Protein AF-A0A845X2W1-F1 (afdb_monomer_lite)

pLDDT: mean 78.95, std 19.45, range [28.83, 98.31]

Secondary structure (DSSP, 8-state):
---HHHHHHHHHTTTT-----TTS----SS--HHHHHHHHHHHHHHHHHHHHHTTS-------GGGHHHHHHHHHHHHHHS--S------PPPHHHHHHTT-------HHHHTTS-TTBHHHHHHHHHHHTT---S----PPP-SHHHHHHHHHHHHHHHHHHHHT---TT--SS----S-HHHHHHHHHHHHHHHHHHHHHHHTT--GGGHHHHHHHHHHHHHHHHHHHHHHHHHHHT-S-HHHHGGG----THHHHHHHHHHHHHHTT-TTS---HHHHHHHHHHHSPPPPTT--HHHHHHHHHHHHHHHHHHHS--GGG--GGGGTTSBHHHHHHHTT-PPPS-PPTT----GGGG-

Radius of gyration: 20.88 Å; chains: 1; bounding box: 48×49×54 Å

Foldseek 3Di:
DPDLVVLLVVLLVPFPDPPVDPVNPDLPLDDPPVLLVVLVVLVVLLVVVCVVVVPDFDLDPDDPVCVVVVVVVVVVVVVVDPPPDDDPFDFADLVVCLVVLDAAPDDDLVNLSPAHCQFLSNVLSLLCSQQVPRDQDPPPDDQPDSLSSLLNRCVNCLSSLCRLQVLGQFNHSRDLPLDPDPVSLVSSLSNQLSVLLSLLLLLLLLQDLVCLLVLLCCLVPVSVVSSVLSVVVRVLVVVDPPCVVSCVVRDDPSSRSVSSSSSSSSVVVVRRQDQDDLVVSLVSNVVSHDDDPPPDDPVSVVSSVSSSLSSSLSNQFHRPSRGNSNSRRNHRSVVVSVVRRRDDDPDDPPSDDDRVSVSD

Structure (mmCIF, N/CA/C/O backbone):
data_AF-A0A845X2W1-F1
#
_entry.id   AF-A0A845X2W1-F1
#
loop_
_atom_site.group_PDB
_atom_site.id
_atom_site.type_symbol
_atom_site.label_atom_id
_atom_site.label_alt_id
_atom_site.label_comp_id
_atom_site.label_asym_id
_atom_site.label_entity_id
_atom_site.label_seq_id
_atom_site.pdbx_PDB_ins_code
_atom_site.Cartn_x
_atom_site.Cartn_y
_atom_site.Cartn_z
_atom_site.occupancy
_atom_site.B_iso_or_equiv
_atom_site.auth_seq_id
_atom_site.auth_comp_id
_atom_site.auth_asym_id
_atom_site.auth_atom_id
_atom_site.pdbx_PDB_model_num
ATOM 1 N N . MET A 1 1 ? -8.128 -21.434 19.566 1.00 52.72 1 MET A N 1
ATOM 2 C CA . MET A 1 1 ? -7.904 -20.326 18.617 1.00 52.72 1 MET A CA 1
ATOM 3 C C . MET A 1 1 ? -6.530 -19.770 18.914 1.00 52.72 1 MET A C 1
ATOM 5 O O . MET A 1 1 ? -6.243 -19.580 20.089 1.00 52.72 1 MET A O 1
ATOM 9 N N . LYS A 1 2 ? -5.657 -19.634 17.912 1.00 70.12 2 LYS A N 1
ATOM 10 C CA . LYS A 1 2 ? -4.383 -18.937 18.128 1.00 70.12 2 LYS A CA 1
ATOM 11 C C . LYS A 1 2 ? -4.697 -17.457 18.345 1.00 70.12 2 LYS A C 1
ATOM 13 O O . LYS A 1 2 ? -5.586 -16.934 17.682 1.00 70.12 2 LYS A O 1
ATOM 18 N N . ASP A 1 3 ? -4.034 -16.856 19.320 1.00 90.06 3 ASP A N 1
ATOM 19 C CA . ASP A 1 3 ? -4.316 -15.499 19.774 1.00 90.06 3 ASP A CA 1
ATOM 20 C C . ASP A 1 3 ? -3.678 -14.476 18.825 1.00 90.06 3 ASP A C 1
ATOM 22 O O . ASP A 1 3 ? -2.506 -14.607 18.468 1.00 90.06 3 ASP A O 1
ATOM 26 N N . ILE A 1 4 ? -4.443 -13.473 18.404 1.00 95.94 4 ILE A N 1
ATOM 27 C CA . ILE A 1 4 ? -3.952 -12.372 17.576 1.00 95.94 4 ILE A CA 1
ATOM 28 C C . ILE A 1 4 ? -2.801 -11.630 18.265 1.00 95.94 4 ILE A C 1
ATOM 30 O O . ILE A 1 4 ? -1.797 -11.310 17.623 1.00 95.94 4 ILE A O 1
ATOM 34 N N . ASP A 1 5 ? -2.884 -11.475 19.588 1.00 95.88 5 ASP A N 1
ATOM 35 C CA . ASP A 1 5 ? -1.886 -10.778 20.395 1.00 95.88 5 ASP A CA 1
ATOM 36 C C . ASP A 1 5 ? -0.533 -11.491 20.354 1.00 95.88 5 ASP A C 1
ATOM 38 O O . ASP A 1 5 ? 0.523 -10.855 20.376 1.00 95.88 5 ASP A O 1
ATOM 42 N N . PHE A 1 6 ? -0.533 -12.822 20.230 1.00 95.88 6 PHE A N 1
ATOM 43 C CA . PHE A 1 6 ? 0.698 -13.590 20.069 1.00 95.88 6 PHE A CA 1
ATOM 44 C C . PHE A 1 6 ? 1.441 -13.190 18.785 1.00 95.88 6 PHE A C 1
ATOM 46 O O . PHE A 1 6 ? 2.653 -12.961 18.819 1.00 95.88 6 PHE A O 1
ATOM 53 N N . TYR A 1 7 ? 0.730 -13.064 17.661 1.00 96.44 7 TYR A N 1
ATOM 54 C CA . TYR A 1 7 ? 1.344 -12.719 16.377 1.00 96.44 7 TYR A CA 1
ATOM 55 C C . TYR A 1 7 ? 1.738 -11.244 16.278 1.00 96.44 7 TYR A C 1
ATOM 57 O O . TYR A 1 7 ? 2.808 -10.942 15.746 1.00 96.44 7 TYR A O 1
ATOM 65 N N . LEU A 1 8 ? 0.949 -10.338 16.861 1.00 96.12 8 LEU A N 1
ATOM 66 C CA . LEU A 1 8 ? 1.318 -8.924 16.982 1.00 96.12 8 LEU A CA 1
ATOM 67 C C . LEU A 1 8 ? 2.603 -8.745 17.812 1.00 96.12 8 LEU A C 1
ATOM 69 O O . LEU A 1 8 ? 3.498 -7.976 17.441 1.00 96.12 8 LEU A O 1
ATOM 73 N N . ASN A 1 9 ? 2.740 -9.499 18.907 1.00 94.81 9 ASN A N 1
ATOM 74 C CA . ASN A 1 9 ? 3.951 -9.497 19.727 1.00 94.81 9 ASN A CA 1
ATOM 75 C C . ASN A 1 9 ? 5.154 -10.085 18.980 1.00 94.81 9 ASN A C 1
ATOM 77 O O . ASN A 1 9 ? 6.241 -9.513 19.040 1.00 94.81 9 ASN A O 1
ATOM 81 N N . GLN A 1 10 ? 4.965 -11.170 18.224 1.00 94.00 10 GLN A N 1
ATOM 82 C CA . GLN A 1 10 ? 6.025 -11.751 17.397 1.00 94.00 10 GLN A CA 1
ATOM 83 C C . GLN A 1 10 ? 6.536 -10.764 16.335 1.00 94.00 10 GLN A C 1
ATOM 85 O O . GLN A 1 10 ? 7.740 -10.667 16.122 1.00 94.00 10 GLN A O 1
ATOM 90 N N . ALA A 1 11 ? 5.643 -10.004 15.696 1.00 93.00 11 ALA A N 1
ATOM 91 C CA . ALA A 1 11 ? 6.026 -8.990 14.716 1.00 93.00 11 ALA A CA 1
ATOM 92 C C . ALA A 1 11 ? 6.699 -7.758 15.339 1.00 93.00 11 ALA A C 1
ATOM 94 O O . ALA A 1 11 ? 7.470 -7.077 14.669 1.00 93.00 11 ALA A O 1
ATOM 95 N N . THR A 1 12 ? 6.475 -7.473 16.625 1.00 90.19 12 THR A N 1
ATOM 96 C CA . THR A 1 12 ? 7.010 -6.269 17.285 1.00 90.19 12 THR A CA 1
ATOM 97 C C . THR A 1 12 ? 8.538 -6.221 17.331 1.00 90.19 12 THR A C 1
ATOM 99 O O . THR A 1 12 ? 9.106 -5.132 17.351 1.00 90.19 12 THR A O 1
ATOM 102 N N . THR A 1 13 ? 9.221 -7.366 17.288 1.00 82.69 13 THR A N 1
ATOM 103 C CA . THR A 1 13 ? 10.691 -7.404 17.269 1.00 82.69 13 THR A CA 1
ATOM 104 C C . THR A 1 13 ? 11.304 -7.056 15.916 1.00 82.69 13 THR A C 1
ATOM 106 O O . THR A 1 13 ? 12.521 -6.993 15.847 1.00 82.69 13 THR A O 1
ATOM 109 N N . TYR A 1 14 ? 10.507 -6.869 14.859 1.00 82.69 14 TYR A N 1
ATOM 110 C CA . TYR A 1 14 ? 10.998 -6.602 13.498 1.00 82.69 14 TYR A CA 1
ATOM 111 C C . TYR A 1 14 ? 10.260 -5.439 12.815 1.00 82.69 14 TYR A C 1
ATOM 113 O O . TYR A 1 14 ? 10.842 -4.661 12.056 1.00 82.69 14 TYR A O 1
ATOM 121 N N . ALA A 1 15 ? 8.970 -5.282 13.109 1.00 83.06 15 ALA A N 1
ATOM 122 C CA . ALA A 1 15 ? 8.142 -4.239 12.531 1.00 83.06 15 ALA A CA 1
ATOM 123 C C . ALA A 1 15 ? 8.634 -2.837 12.917 1.00 83.06 15 ALA A C 1
ATOM 125 O O . ALA A 1 15 ? 8.964 -2.573 14.076 1.00 83.06 15 ALA A O 1
ATOM 126 N N . GLY A 1 16 ? 8.689 -1.935 11.941 1.00 69.19 16 GLY A N 1
ATOM 127 C CA . GLY A 1 16 ? 9.216 -0.577 12.090 1.00 69.19 16 GLY A CA 1
ATOM 128 C C . GLY A 1 16 ? 10.717 -0.489 12.373 1.00 69.19 16 GLY A C 1
ATOM 129 O O . GLY A 1 16 ? 11.243 0.619 12.484 1.00 69.19 16 GLY A O 1
ATOM 130 N N . GLN A 1 17 ? 11.424 -1.617 12.494 1.00 69.31 17 GLN A N 1
ATOM 131 C CA . GLN A 1 17 ? 12.876 -1.607 12.594 1.00 69.31 17 GLN A CA 1
ATOM 132 C C . GLN A 1 17 ? 13.457 -1.386 11.201 1.00 69.31 17 GLN A C 1
ATOM 134 O O . GLN A 1 17 ? 13.585 -2.304 10.391 1.00 69.31 17 GLN A O 1
ATOM 139 N N . ASN A 1 18 ? 13.790 -0.130 10.931 1.00 53.84 18 ASN A N 1
ATOM 140 C CA . ASN A 1 18 ? 14.779 0.240 9.936 1.00 53.84 18 ASN A CA 1
ATOM 141 C C . ASN A 1 18 ? 16.105 0.355 10.680 1.00 53.84 18 ASN A C 1
ATOM 143 O O . ASN A 1 18 ? 16.575 1.464 10.945 1.00 53.84 18 ASN A O 1
ATOM 147 N N . ASP A 1 19 ? 16.687 -0.774 11.093 1.00 47.06 19 ASP A N 1
ATOM 148 C CA . ASP A 1 19 ? 18.106 -0.753 11.423 1.00 47.06 19 ASP A CA 1
ATOM 149 C C . ASP A 1 19 ? 18.810 -0.310 10.141 1.00 47.06 19 ASP A C 1
ATOM 151 O O . ASP A 1 19 ? 18.899 -1.063 9.175 1.00 47.06 19 ASP A O 1
ATOM 155 N N . TYR A 1 20 ? 19.205 0.967 10.096 1.00 42.81 20 TYR A N 1
ATOM 156 C CA . TYR A 1 20 ? 20.058 1.519 9.053 1.00 42.81 20 TYR A CA 1
ATOM 157 C C . TYR A 1 20 ? 21.188 0.521 8.860 1.00 42.81 20 TYR A C 1
ATOM 159 O O . TYR A 1 20 ? 21.949 0.291 9.805 1.00 42.81 20 TYR A O 1
ATOM 167 N N . ASN A 1 21 ? 21.241 -0.110 7.687 1.00 36.47 21 ASN A N 1
ATOM 168 C CA . ASN A 1 21 ? 22.134 -1.231 7.461 1.00 36.47 21 ASN A CA 1
ATOM 169 C C . ASN A 1 21 ? 23.545 -0.878 7.952 1.00 36.47 21 ASN A C 1
ATOM 171 O O . ASN A 1 21 ? 24.119 0.158 7.597 1.00 36.47 21 ASN A O 1
ATOM 175 N N . ALA A 1 22 ? 24.116 -1.759 8.775 1.00 28.95 22 ALA A N 1
ATOM 176 C CA . ALA A 1 22 ? 25.491 -1.644 9.257 1.00 28.95 22 ALA A CA 1
ATOM 177 C C . ALA A 1 22 ? 26.526 -1.665 8.108 1.00 28.95 22 ALA A C 1
ATOM 179 O O . ALA A 1 22 ? 27.701 -1.388 8.341 1.00 28.95 22 ALA A O 1
ATOM 180 N N . ASP A 1 23 ? 26.098 -1.957 6.873 1.00 31.89 23 ASP A N 1
ATOM 181 C CA . ASP A 1 23 ? 26.911 -1.899 5.654 1.00 31.89 23 ASP A CA 1
ATOM 182 C C . ASP A 1 23 ? 27.080 -0.479 5.073 1.00 31.89 23 ASP A C 1
ATOM 184 O O . ASP A 1 23 ? 27.816 -0.293 4.105 1.00 31.89 23 ASP A O 1
ATOM 188 N N . GLY A 1 24 ? 26.430 0.533 5.662 1.00 28.83 24 GLY A N 1
ATOM 189 C CA . GLY A 1 24 ? 26.540 1.923 5.224 1.00 28.83 24 GLY A CA 1
ATOM 190 C C . GLY A 1 24 ? 25.650 2.298 4.036 1.00 28.83 24 GLY A C 1
ATOM 191 O O . GLY A 1 24 ? 25.761 3.421 3.538 1.00 28.83 24 GLY A O 1
ATOM 192 N N . SER A 1 25 ? 24.734 1.426 3.603 1.00 31.47 25 SER A N 1
ATOM 193 C CA . SER A 1 25 ? 23.644 1.795 2.698 1.00 31.47 25 SER A CA 1
ATOM 194 C C . SER A 1 25 ? 22.586 2.626 3.430 1.00 31.47 25 SER A C 1
ATOM 196 O O . SER A 1 25 ? 21.494 2.178 3.760 1.00 31.47 25 SER A O 1
ATOM 198 N N . ASN A 1 26 ? 22.910 3.890 3.703 1.00 33.16 26 ASN A N 1
ATOM 199 C CA . ASN A 1 26 ? 21.865 4.866 3.982 1.00 33.16 26 ASN A CA 1
ATOM 200 C C . ASN A 1 26 ? 20.960 4.949 2.742 1.00 33.16 26 ASN A C 1
ATOM 202 O O . ASN A 1 26 ? 21.481 4.924 1.622 1.00 33.16 26 ASN A O 1
ATOM 206 N N . PHE A 1 27 ? 19.649 5.139 2.935 1.00 36.09 27 PHE A N 1
ATOM 207 C CA . PHE A 1 27 ? 18.837 5.869 1.960 1.00 36.09 27 PHE A CA 1
ATOM 208 C C . PHE A 1 27 ? 19.560 7.197 1.729 1.00 36.09 27 PHE A C 1
ATOM 210 O O . PHE A 1 27 ? 19.485 8.122 2.539 1.00 36.09 27 PHE A O 1
ATOM 217 N N . SER A 1 28 ? 20.388 7.256 0.6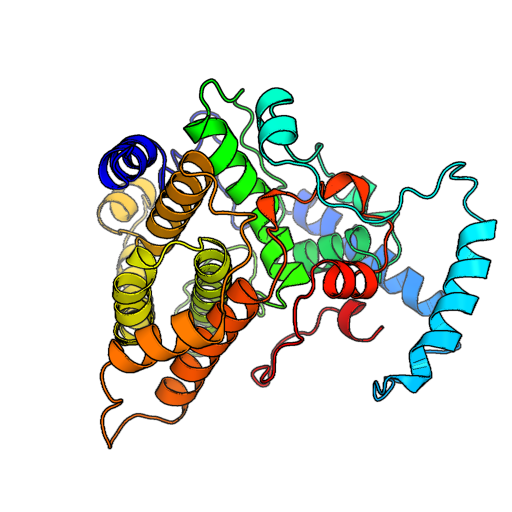91 1.00 35.19 28 SER A N 1
ATOM 218 C CA . SER A 1 28 ? 20.993 8.506 0.283 1.00 35.19 28 SER A CA 1
ATOM 219 C C . SER A 1 28 ? 19.884 9.224 -0.457 1.00 35.19 28 SER A C 1
ATOM 221 O O . SER A 1 28 ? 19.645 8.958 -1.630 1.00 35.19 28 SER A O 1
ATOM 223 N N . LEU A 1 29 ? 19.166 10.076 0.281 1.00 41.69 29 LEU A N 1
ATOM 224 C CA . LEU A 1 29 ? 18.040 10.863 -0.228 1.00 41.69 29 LEU A CA 1
ATOM 225 C C . LEU A 1 29 ? 18.447 11.757 -1.413 1.00 41.69 29 LEU A C 1
ATOM 227 O O . LEU A 1 29 ? 17.609 12.286 -2.128 1.00 41.69 29 LEU A O 1
ATOM 231 N N . VAL A 1 30 ? 19.756 11.914 -1.625 1.00 46.38 30 VAL A N 1
ATOM 232 C CA . VAL A 1 30 ? 20.336 12.523 -2.811 1.00 46.38 30 VAL A CA 1
ATOM 233 C C . VAL A 1 30 ? 21.359 11.534 -3.373 1.00 46.38 30 VAL A C 1
ATOM 235 O O . VAL A 1 30 ? 22.367 11.270 -2.713 1.00 46.38 30 VAL A O 1
ATOM 238 N N . PRO A 1 31 ? 21.136 10.956 -4.563 1.00 49.97 31 PRO A N 1
ATOM 239 C CA . PRO A 1 31 ? 22.128 10.104 -5.204 1.00 49.97 31 PRO A CA 1
ATOM 240 C C . PRO A 1 31 ? 23.398 10.918 -5.481 1.00 49.97 31 PRO A C 1
ATOM 242 O O . PRO A 1 31 ? 23.359 12.143 -5.619 1.00 49.97 31 PRO A O 1
ATOM 245 N N . ASN A 1 32 ? 24.540 10.249 -5.644 1.00 61.81 32 ASN A N 1
ATOM 246 C CA . ASN A 1 32 ? 25.672 10.929 -6.268 1.00 61.81 32 ASN A CA 1
ATOM 247 C C . ASN A 1 32 ? 25.290 11.378 -7.699 1.00 61.81 32 ASN A C 1
ATOM 249 O O . ASN A 1 32 ? 24.390 10.812 -8.328 1.00 61.81 32 ASN A O 1
ATOM 253 N N . SER A 1 33 ? 25.966 12.406 -8.215 1.00 66.75 33 SER A N 1
ATOM 254 C CA . SER A 1 33 ? 25.660 13.000 -9.527 1.00 66.75 33 SER A CA 1
ATOM 255 C C . SER A 1 33 ? 25.632 11.979 -10.670 1.00 66.75 33 SER A C 1
ATOM 257 O O . SER A 1 33 ? 24.851 12.129 -11.606 1.00 66.75 33 SER A O 1
ATOM 259 N N . GLU A 1 34 ? 26.436 10.918 -10.582 1.00 74.12 34 GLU A N 1
ATOM 260 C CA . GLU A 1 34 ? 26.461 9.817 -11.551 1.00 74.12 34 GLU A CA 1
ATOM 261 C C . GLU A 1 34 ? 25.147 9.023 -11.579 1.00 74.12 34 GLU A C 1
ATOM 263 O O . GLU A 1 34 ? 24.580 8.821 -12.653 1.00 74.12 34 GLU A O 1
ATOM 268 N N . LYS A 1 35 ? 24.624 8.601 -10.418 1.00 68.50 35 LYS A N 1
ATOM 269 C CA . LYS A 1 35 ? 23.350 7.869 -10.340 1.00 68.50 35 LYS A CA 1
ATOM 270 C C . LYS A 1 35 ? 22.170 8.730 -10.789 1.00 68.50 35 LYS A C 1
ATOM 272 O O . LYS A 1 35 ? 21.321 8.223 -11.515 1.00 68.50 35 LYS A O 1
ATOM 277 N N . ALA A 1 36 ? 22.136 10.009 -10.403 1.00 69.81 36 ALA A N 1
ATOM 278 C CA . ALA A 1 36 ? 21.124 10.948 -10.897 1.00 69.81 36 ALA A CA 1
ATOM 279 C C . ALA A 1 36 ? 21.147 11.027 -12.430 1.00 69.81 36 ALA A C 1
ATOM 281 O O . ALA A 1 36 ? 20.131 10.786 -13.077 1.00 69.81 36 ALA A O 1
ATOM 282 N N . SER A 1 37 ? 22.333 11.257 -13.007 1.00 77.50 37 SER A N 1
ATOM 283 C CA . SER A 1 37 ? 22.507 11.374 -14.462 1.00 77.50 37 SER A CA 1
ATOM 284 C C . SER A 1 37 ? 22.080 10.098 -15.198 1.00 77.50 37 SER A C 1
ATOM 286 O O . SER A 1 37 ? 21.460 10.168 -16.255 1.00 77.50 37 SER A O 1
ATOM 288 N N . TYR A 1 38 ? 22.371 8.921 -14.633 1.00 80.06 38 TYR A N 1
ATOM 289 C CA . TYR A 1 38 ? 21.955 7.641 -15.209 1.00 80.06 38 TYR A CA 1
ATOM 290 C C . TYR A 1 38 ? 20.428 7.485 -15.253 1.00 80.06 38 TYR A C 1
ATOM 292 O O . TYR A 1 38 ? 19.878 7.066 -16.270 1.00 80.06 38 TYR A O 1
ATOM 300 N N . TYR A 1 39 ? 19.723 7.842 -14.177 1.00 72.56 39 TYR A N 1
ATOM 301 C CA . TYR A 1 39 ? 18.257 7.787 -14.156 1.00 72.56 39 TYR A CA 1
ATOM 302 C C . TYR A 1 39 ? 17.626 8.833 -15.079 1.00 72.56 39 TYR A C 1
ATOM 304 O O . TYR A 1 39 ? 16.645 8.520 -15.749 1.00 72.56 39 TYR A O 1
ATOM 312 N N . GLU A 1 40 ? 18.202 10.033 -15.179 1.00 79.56 40 GLU A N 1
ATOM 313 C CA . GLU A 1 40 ? 17.775 11.042 -16.156 1.00 79.56 40 GLU A CA 1
ATOM 314 C C . GLU A 1 40 ? 17.931 10.536 -17.600 1.00 79.56 40 GLU A C 1
ATOM 316 O O . GLU A 1 40 ? 17.026 10.714 -18.419 1.00 79.56 40 GLU A O 1
ATOM 321 N N . GLU A 1 41 ? 19.029 9.837 -17.915 1.00 85.38 41 GLU A N 1
ATOM 322 C CA . GLU A 1 41 ? 19.231 9.199 -19.222 1.00 85.38 41 GLU A CA 1
ATOM 323 C C . GLU A 1 41 ? 18.144 8.150 -19.513 1.00 85.38 41 GLU A C 1
ATOM 325 O O . GLU A 1 41 ? 17.573 8.122 -20.607 1.00 85.38 41 GLU A O 1
ATOM 330 N N . LEU A 1 42 ? 17.833 7.289 -18.538 1.00 80.56 42 LEU A N 1
ATOM 331 C CA . LEU A 1 42 ? 16.793 6.266 -18.679 1.00 80.56 42 LEU A CA 1
ATOM 332 C C . LEU A 1 42 ? 15.398 6.874 -18.831 1.00 80.56 42 LEU A C 1
ATOM 334 O O . LEU A 1 42 ? 14.633 6.440 -19.695 1.00 80.56 42 LEU A O 1
ATOM 338 N N . HIS A 1 43 ? 15.089 7.910 -18.055 1.00 77.50 43 HIS A N 1
ATOM 339 C CA . HIS A 1 43 ? 13.851 8.663 -18.197 1.00 77.50 43 HIS A CA 1
ATOM 340 C C . HIS A 1 43 ? 13.752 9.298 -19.596 1.00 77.50 43 HIS A C 1
ATOM 342 O O . HIS A 1 43 ? 12.720 9.199 -20.261 1.00 77.50 43 HIS A O 1
ATOM 348 N N . GLY A 1 44 ? 14.855 9.849 -20.113 1.00 80.06 44 GLY A N 1
ATOM 349 C CA . GLY A 1 44 ? 14.944 10.340 -21.488 1.00 80.06 44 GLY A CA 1
ATOM 350 C C . GLY A 1 44 ? 14.622 9.266 -22.535 1.00 80.06 44 GLY A C 1
ATOM 351 O O . GLY A 1 44 ? 13.866 9.535 -23.470 1.00 80.06 44 GLY A O 1
ATOM 352 N N . LYS A 1 45 ? 15.124 8.034 -22.364 1.00 80.12 45 LYS A N 1
ATOM 353 C CA . LYS A 1 45 ? 14.809 6.899 -23.256 1.00 80.12 45 LYS A CA 1
ATOM 354 C C . LYS A 1 45 ? 13.328 6.537 -23.226 1.00 80.12 45 LYS A C 1
ATOM 356 O O . LYS A 1 45 ? 12.741 6.340 -24.288 1.00 80.12 45 LYS A O 1
ATOM 361 N N . LEU A 1 46 ? 12.714 6.510 -22.042 1.00 73.75 46 LEU A N 1
ATOM 362 C CA . LEU A 1 46 ? 11.271 6.312 -21.909 1.00 73.75 46 LEU A CA 1
ATOM 363 C C . LEU A 1 46 ? 10.515 7.402 -22.685 1.00 73.75 46 LEU A C 1
ATOM 365 O O . LEU A 1 46 ? 9.662 7.101 -23.519 1.00 73.75 46 LEU A O 1
ATOM 369 N N . VAL A 1 47 ? 10.827 8.682 -22.466 1.00 76.69 47 VAL A N 1
ATOM 370 C CA . VAL A 1 47 ? 10.189 9.803 -23.186 1.00 76.69 47 VAL A CA 1
ATOM 371 C C . VAL A 1 47 ? 10.342 9.685 -24.705 1.00 76.69 47 VAL A C 1
ATOM 373 O O . VAL A 1 47 ? 9.391 9.970 -25.429 1.00 76.69 47 VAL A O 1
ATOM 376 N N . GLN A 1 48 ? 11.484 9.214 -25.204 1.00 77.25 48 GLN A N 1
ATOM 377 C CA . GLN A 1 48 ? 11.709 9.030 -26.640 1.00 77.25 48 GLN A CA 1
ATOM 378 C C . GLN A 1 48 ? 10.857 7.917 -27.269 1.00 77.25 48 GLN A C 1
ATOM 380 O O . GLN A 1 48 ? 10.436 8.088 -28.413 1.00 77.25 48 GLN A O 1
ATOM 385 N N . GLN A 1 49 ? 10.548 6.831 -26.544 1.00 70.69 49 GLN A N 1
ATOM 386 C CA . GLN A 1 49 ? 9.627 5.785 -27.030 1.00 70.69 49 GLN A CA 1
ATOM 387 C C . GLN A 1 49 ? 8.248 6.377 -27.395 1.00 70.69 49 GLN A C 1
ATOM 389 O O . GLN A 1 49 ? 7.670 6.046 -28.424 1.00 70.69 49 GLN A O 1
ATOM 394 N N . ASP A 1 50 ? 7.777 7.359 -26.622 1.00 63.38 50 ASP A N 1
ATOM 395 C CA . ASP A 1 50 ? 6.471 8.017 -26.793 1.00 63.38 50 ASP A CA 1
ATOM 396 C C . ASP A 1 50 ? 6.365 8.832 -28.098 1.00 63.38 50 ASP A C 1
ATOM 398 O O . ASP A 1 50 ? 5.304 8.932 -28.710 1.00 63.38 50 ASP A O 1
ATOM 402 N N . PHE A 1 51 ? 7.476 9.402 -28.577 1.00 58.44 51 PHE A N 1
ATOM 403 C CA . PHE A 1 51 ? 7.491 10.130 -29.850 1.00 58.44 51 PHE A CA 1
ATOM 404 C C . PHE A 1 51 ? 7.365 9.215 -31.071 1.00 58.44 51 PHE A C 1
ATOM 406 O O . PHE A 1 51 ? 6.973 9.695 -32.134 1.00 58.44 51 PHE A O 1
ATOM 413 N N . GLN A 1 52 ? 7.667 7.924 -30.926 1.00 56.38 52 GLN A N 1
ATOM 414 C CA . GLN A 1 52 ? 7.480 6.937 -31.988 1.00 56.38 52 GLN A CA 1
ATOM 415 C C . GLN A 1 52 ? 6.045 6.380 -32.007 1.00 56.38 52 GLN A C 1
ATOM 417 O O . GLN A 1 52 ? 5.532 6.108 -33.090 1.00 56.38 52 GLN A O 1
ATOM 422 N N . ASP A 1 53 ? 5.365 6.331 -30.854 1.00 56.06 53 ASP A N 1
ATOM 423 C CA . ASP A 1 53 ? 4.001 5.787 -30.706 1.00 56.06 53 ASP A CA 1
ATOM 424 C C . ASP A 1 53 ? 2.867 6.835 -30.793 1.00 56.06 53 ASP A C 1
ATOM 426 O O . ASP A 1 53 ? 1.684 6.487 -30.860 1.00 56.06 53 ASP A O 1
ATOM 430 N N . LYS A 1 54 ? 3.197 8.134 -30.868 1.00 47.50 54 LYS A N 1
ATOM 431 C CA . LYS A 1 54 ? 2.263 9.288 -30.877 1.00 47.50 54 LYS A CA 1
ATOM 432 C C . LYS A 1 54 ? 1.253 9.373 -32.034 1.00 47.50 54 LYS A C 1
ATOM 434 O O . LYS A 1 54 ? 0.554 10.376 -32.163 1.00 47.50 54 LYS A O 1
ATOM 439 N N . ALA A 1 55 ? 1.118 8.343 -32.862 1.00 44.53 55 ALA A N 1
ATOM 440 C CA . ALA A 1 55 ? 0.123 8.312 -33.927 1.00 44.53 55 ALA A CA 1
ATOM 441 C C . ALA A 1 55 ? -1.323 8.036 -33.447 1.00 44.53 55 ALA A C 1
ATOM 443 O O . ALA A 1 55 ? -2.220 8.063 -34.288 1.00 44.53 55 ALA A O 1
ATOM 444 N N . SER A 1 56 ? -1.606 7.789 -32.152 1.00 44.22 56 SER A N 1
ATOM 445 C CA . SER A 1 56 ? -2.992 7.458 -31.735 1.00 44.22 56 SER A CA 1
ATOM 446 C C . SER A 1 56 ? -3.497 7.870 -30.336 1.00 44.22 56 SER A C 1
ATOM 448 O O . SER A 1 56 ? -4.647 7.566 -30.020 1.00 44.22 56 SER A O 1
ATOM 450 N N . SER A 1 57 ? -2.745 8.583 -29.493 1.00 39.78 57 SER A N 1
ATOM 451 C CA . SER A 1 57 ? -3.177 8.837 -28.104 1.00 39.78 57 SER A CA 1
ATOM 452 C C . SER A 1 57 ? -4.004 10.126 -27.927 1.00 39.78 57 SER A C 1
ATOM 454 O O . SER A 1 57 ? -3.507 11.167 -27.504 1.00 39.78 57 SER A O 1
ATOM 456 N N . MET A 1 58 ? -5.311 10.066 -28.211 1.00 39.44 58 MET A N 1
ATOM 457 C CA . MET A 1 58 ? -6.270 10.953 -27.531 1.00 39.44 58 MET A CA 1
ATOM 458 C C . MET A 1 58 ? -6.589 10.352 -26.160 1.00 39.44 58 MET A C 1
ATOM 460 O O . MET A 1 58 ? -6.910 9.168 -26.089 1.00 39.44 58 MET A O 1
ATOM 464 N N . ALA A 1 59 ? -6.545 11.164 -25.098 1.00 39.06 59 ALA A N 1
ATOM 465 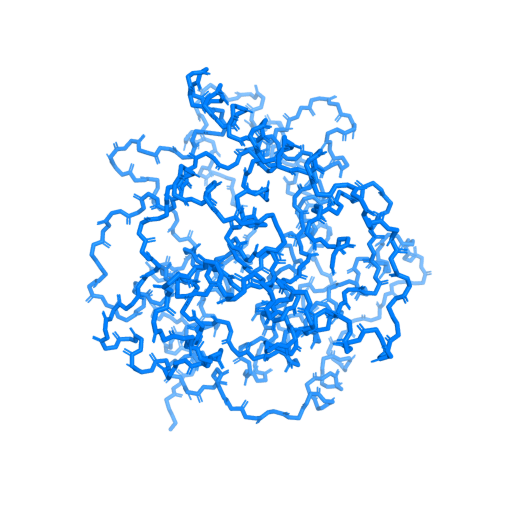C CA . ALA A 1 59 ? -7.028 10.781 -23.771 1.00 39.06 59 ALA A CA 1
ATOM 466 C C . ALA A 1 59 ? -8.477 10.273 -23.892 1.00 39.06 59 ALA A C 1
ATOM 468 O O . ALA A 1 59 ? -9.397 11.048 -24.169 1.00 39.06 59 ALA A O 1
ATOM 469 N N . MET A 1 60 ? -8.671 8.956 -23.797 1.00 41.94 60 MET A N 1
ATOM 470 C CA . MET A 1 60 ? -9.976 8.349 -24.032 1.00 41.94 60 MET A CA 1
ATOM 471 C C . MET A 1 60 ? -10.828 8.461 -22.770 1.00 41.94 60 MET A C 1
ATOM 473 O O . MET A 1 60 ? -10.429 8.042 -21.693 1.00 41.94 60 MET A O 1
ATOM 477 N N . ASN A 1 61 ? -12.042 8.996 -22.907 1.00 37.78 61 ASN A N 1
ATOM 478 C CA . ASN A 1 61 ? -13.070 8.854 -21.879 1.00 37.78 61 ASN A CA 1
ATOM 479 C C . ASN A 1 61 ? -13.467 7.371 -21.799 1.00 37.78 61 ASN A C 1
ATOM 481 O O . ASN A 1 61 ? -14.081 6.830 -22.725 1.00 37.78 61 ASN A O 1
ATOM 485 N N . TRP A 1 62 ? -13.080 6.703 -20.715 1.00 43.28 62 TRP A N 1
ATOM 486 C CA . TRP A 1 62 ? -13.204 5.256 -20.563 1.00 43.28 62 TRP A CA 1
ATOM 487 C C . TRP A 1 62 ? -14.623 4.850 -20.149 1.00 43.28 62 TRP A C 1
ATOM 489 O O . TRP A 1 62 ? -15.013 4.933 -18.988 1.00 43.28 62 TRP A O 1
ATOM 499 N N . SER A 1 63 ? -15.401 4.376 -21.125 1.00 38.94 63 SER A N 1
ATOM 500 C CA . SER A 1 63 ? -16.580 3.536 -20.885 1.00 38.94 63 SER A CA 1
ATOM 501 C C . SER A 1 63 ? -16.276 2.100 -21.320 1.00 38.94 63 SER A C 1
ATOM 503 O O . SER A 1 63 ? -15.433 1.881 -22.191 1.00 38.94 63 SER A O 1
ATOM 505 N N . ILE A 1 64 ? -17.003 1.128 -20.757 1.00 40.72 64 ILE A N 1
ATOM 506 C CA . ILE A 1 64 ? -16.868 -0.331 -20.972 1.00 40.72 64 ILE A CA 1
ATOM 507 C C . ILE A 1 64 ? -16.772 -0.739 -22.466 1.00 40.72 64 ILE A C 1
ATOM 509 O O . ILE A 1 64 ? -16.253 -1.801 -22.792 1.00 40.72 64 ILE A O 1
ATOM 513 N N . LYS A 1 65 ? -17.206 0.107 -23.410 1.00 40.81 65 LYS A N 1
ATOM 514 C CA . LYS A 1 65 ? -17.113 -0.151 -24.857 1.00 40.81 65 LYS A CA 1
ATOM 515 C C . LYS A 1 65 ? -15.703 -0.060 -25.467 1.00 40.81 65 LYS A C 1
ATOM 517 O O . LYS A 1 65 ? -15.511 -0.609 -26.545 1.00 40.81 65 LYS A O 1
ATOM 522 N N . ASN A 1 66 ? -14.718 0.563 -24.816 1.00 46.84 66 ASN A N 1
ATOM 523 C CA . ASN A 1 66 ? -13.371 0.726 -25.401 1.00 46.84 66 ASN A CA 1
ATOM 524 C C . ASN A 1 66 ? -12.452 -0.507 -25.228 1.00 46.84 66 ASN A C 1
ATOM 526 O O . ASN A 1 66 ? -11.368 -0.560 -25.808 1.00 46.84 66 ASN A O 1
ATOM 530 N N . LEU A 1 67 ? -12.908 -1.530 -24.495 1.00 46.97 67 LEU A N 1
ATOM 531 C CA . LEU A 1 67 ? -12.161 -2.757 -24.171 1.00 46.97 67 LEU A CA 1
ATOM 532 C C . LEU A 1 67 ? -11.823 -3.641 -25.388 1.00 46.97 67 LEU A C 1
ATOM 534 O O . LEU A 1 67 ? -10.849 -4.396 -25.363 1.00 46.97 67 LEU A O 1
ATOM 538 N N . GLU A 1 68 ? -12.604 -3.575 -26.469 1.00 47.94 68 GLU A N 1
ATOM 539 C CA . GLU A 1 68 ? -12.363 -4.403 -27.662 1.00 47.94 68 GLU A CA 1
ATOM 540 C C . GLU A 1 68 ? -11.163 -3.915 -28.490 1.00 47.94 68 GLU A C 1
ATOM 542 O O . GLU A 1 68 ? -10.462 -4.728 -29.097 1.00 47.94 68 GLU A O 1
ATOM 547 N N . VAL A 1 69 ? -10.873 -2.611 -28.457 1.00 46.12 69 VAL A N 1
ATOM 548 C CA . VAL A 1 69 ? -9.796 -1.995 -29.248 1.00 46.12 69 VAL A CA 1
ATOM 549 C C . VAL A 1 69 ? -8.420 -2.279 -28.631 1.00 46.12 69 VAL A C 1
ATOM 551 O O . VAL A 1 69 ? -7.495 -2.669 -29.345 1.00 46.12 69 VAL A O 1
ATOM 554 N N . GLN A 1 70 ? -8.281 -2.207 -27.300 1.00 45.53 70 GLN A N 1
ATOM 555 C CA . GLN A 1 70 ? -7.023 -2.549 -26.611 1.00 45.53 70 GLN A CA 1
ATOM 556 C C . GLN A 1 70 ? -6.639 -4.028 -26.766 1.00 45.53 70 GLN A C 1
ATOM 558 O O . GLN A 1 70 ? -5.458 -4.363 -26.914 1.00 45.53 70 GLN A O 1
ATOM 563 N N . ARG A 1 71 ? -7.626 -4.935 -26.822 1.00 51.50 71 ARG A N 1
ATOM 564 C CA . ARG A 1 71 ? -7.350 -6.352 -27.093 1.00 51.50 71 ARG A CA 1
ATOM 565 C C . ARG A 1 71 ? -6.682 -6.548 -28.453 1.00 51.50 71 ARG A C 1
ATOM 567 O O . ARG A 1 71 ? -5.763 -7.355 -28.527 1.00 51.50 71 ARG A O 1
ATOM 574 N N . GLN A 1 72 ? -7.067 -5.799 -29.488 1.00 47.56 72 GLN A N 1
ATOM 575 C CA . GLN A 1 72 ? -6.461 -5.910 -30.821 1.00 47.56 72 GLN A CA 1
ATOM 576 C C . GLN A 1 72 ? -5.033 -5.351 -30.880 1.00 47.56 72 GLN A C 1
ATOM 578 O O . GLN A 1 72 ? -4.157 -6.021 -31.422 1.00 47.56 72 GLN A O 1
ATOM 583 N N . VAL A 1 73 ? -4.767 -4.202 -30.251 1.00 48.66 73 VAL A N 1
ATOM 584 C CA . VAL A 1 73 ? -3.411 -3.617 -30.202 1.00 48.66 73 VAL A CA 1
ATOM 585 C C . VAL A 1 73 ? -2.453 -4.507 -29.404 1.00 48.66 73 VAL A C 1
ATOM 587 O O . VAL A 1 73 ? -1.329 -4.759 -29.841 1.00 48.66 73 VAL A O 1
ATOM 590 N N . SER A 1 74 ? -2.911 -5.093 -28.286 1.00 52.53 74 SER A N 1
ATOM 591 C CA . SER A 1 74 ? -2.084 -6.068 -27.564 1.00 52.53 74 SER A CA 1
ATOM 592 C C . SER A 1 74 ? -1.805 -7.316 -28.407 1.00 52.53 74 SER A C 1
ATOM 594 O O . SER A 1 74 ? -0.715 -7.858 -28.305 1.00 52.53 74 SER A O 1
ATOM 596 N N . ILE A 1 75 ? -2.729 -7.771 -29.268 1.00 49.81 75 ILE A N 1
ATOM 597 C CA . ILE A 1 75 ? -2.530 -8.941 -30.150 1.00 49.81 75 ILE A CA 1
ATOM 598 C C . ILE A 1 75 ? -1.422 -8.711 -31.188 1.00 49.81 75 ILE A C 1
ATOM 600 O O . ILE A 1 75 ? -0.684 -9.649 -31.495 1.00 49.81 75 ILE A O 1
ATOM 604 N N . GLU A 1 76 ? -1.263 -7.495 -31.710 1.00 48.88 76 GLU A N 1
ATOM 605 C CA . GLU A 1 76 ? -0.179 -7.193 -32.654 1.00 48.88 76 GLU A CA 1
ATOM 606 C C . GLU A 1 76 ? 1.182 -7.089 -31.958 1.00 48.88 76 GLU A C 1
ATOM 608 O O . GLU A 1 76 ? 2.153 -7.678 -32.437 1.00 48.88 76 GLU A O 1
ATOM 613 N N . TYR A 1 77 ? 1.243 -6.476 -30.772 1.00 49.06 77 TYR A N 1
ATOM 614 C CA . TYR A 1 77 ? 2.459 -6.470 -29.948 1.00 49.06 77 TYR A CA 1
ATOM 615 C C . TYR A 1 77 ? 2.820 -7.884 -29.438 1.00 49.06 77 TYR A C 1
ATOM 617 O O . TYR A 1 77 ? 3.990 -8.257 -29.363 1.00 49.06 77 TYR A O 1
ATOM 625 N N . LYS A 1 78 ? 1.812 -8.736 -29.187 1.00 50.84 78 LYS A N 1
ATOM 626 C CA . LYS A 1 78 ? 1.950 -10.162 -28.818 1.00 50.84 78 LYS A CA 1
ATOM 627 C C . LYS A 1 78 ? 2.598 -11.024 -29.908 1.00 50.84 78 LYS A C 1
ATOM 629 O O . LYS A 1 78 ? 3.056 -12.119 -29.596 1.00 50.84 78 LYS A O 1
ATOM 634 N N . LYS A 1 79 ? 2.634 -10.576 -31.169 1.00 49.34 79 LYS A N 1
ATOM 635 C CA . LYS A 1 79 ? 3.264 -11.321 -32.276 1.00 49.34 79 LYS A CA 1
ATOM 636 C C . LYS A 1 79 ? 4.752 -11.017 -32.463 1.00 49.34 79 LYS A C 1
ATOM 638 O O . LYS A 1 79 ? 5.435 -11.833 -33.075 1.00 49.34 79 LYS A O 1
ATOM 643 N N . SER A 1 80 ? 5.253 -9.874 -31.988 1.00 45.69 80 SER A N 1
ATOM 644 C CA . SER A 1 80 ? 6.648 -9.458 -32.217 1.00 45.69 80 SER A CA 1
ATOM 645 C C . SER A 1 80 ? 7.621 -9.963 -31.146 1.00 45.69 80 SER A C 1
ATOM 647 O O . SER A 1 80 ? 8.804 -10.141 -31.429 1.00 45.69 80 SER A O 1
ATOM 649 N N . LEU A 1 81 ? 7.131 -10.253 -29.938 1.00 49.34 81 LEU A N 1
ATOM 650 C CA . LEU A 1 81 ? 7.906 -10.847 -28.852 1.00 49.34 81 LEU A CA 1
ATOM 651 C C . LEU A 1 81 ? 7.694 -12.365 -28.853 1.00 49.34 81 LEU A C 1
ATOM 653 O O . LEU A 1 81 ? 6.630 -12.848 -28.475 1.00 49.34 81 LEU A O 1
ATOM 657 N N . SER A 1 82 ? 8.710 -13.130 -29.252 1.00 42.12 82 SER A N 1
ATOM 658 C CA . SER A 1 82 ? 8.759 -14.599 -29.177 1.00 42.12 82 SER A CA 1
ATOM 659 C C . SER A 1 82 ? 8.843 -15.106 -27.723 1.00 42.12 82 SER A C 1
ATOM 661 O O . SER A 1 82 ? 9.763 -15.836 -27.355 1.00 42.12 82 SER A O 1
ATOM 663 N N . ILE A 1 83 ? 7.927 -14.661 -26.861 1.00 51.25 83 ILE A N 1
ATOM 664 C CA . ILE A 1 83 ? 7.781 -15.102 -25.473 1.00 51.25 83 ILE A CA 1
ATOM 665 C C . ILE A 1 83 ? 6.805 -16.277 -25.497 1.00 51.25 83 ILE A C 1
ATOM 667 O O . ILE A 1 83 ? 5.588 -16.116 -25.470 1.00 51.25 83 ILE A O 1
ATOM 671 N N . ASP A 1 84 ? 7.361 -17.479 -25.596 1.00 41.56 84 ASP A N 1
ATOM 672 C CA . ASP A 1 84 ? 6.656 -18.699 -26.003 1.00 41.56 84 ASP A CA 1
ATOM 673 C C . ASP A 1 84 ? 5.574 -19.230 -25.039 1.00 41.56 84 ASP A C 1
ATOM 675 O O . ASP A 1 84 ? 4.971 -20.260 -25.323 1.00 41.56 84 ASP A O 1
ATOM 679 N N . LYS A 1 85 ? 5.260 -18.562 -23.919 1.00 52.28 85 LYS A N 1
ATOM 680 C CA . LYS A 1 85 ? 4.077 -18.861 -23.083 1.00 52.28 85 LYS A CA 1
ATOM 681 C C . LYS A 1 85 ? 3.616 -17.605 -22.344 1.00 52.28 85 LYS A C 1
ATOM 683 O O . LYS A 1 85 ? 4.204 -17.240 -21.328 1.00 52.28 85 LYS A O 1
ATOM 688 N N . PHE A 1 86 ? 2.537 -16.971 -22.805 1.00 56.94 86 PHE A N 1
ATOM 689 C CA . PHE A 1 86 ? 1.842 -15.957 -22.009 1.00 56.94 86 PHE A CA 1
ATOM 690 C C . PHE A 1 86 ? 1.259 -16.621 -20.761 1.00 56.94 86 PHE A C 1
ATOM 692 O O . PHE A 1 86 ? 0.360 -17.457 -20.828 1.00 56.94 86 PHE A O 1
ATOM 699 N N . ILE A 1 87 ? 1.818 -16.272 -19.611 1.00 73.62 87 ILE A N 1
ATOM 700 C CA . ILE A 1 87 ? 1.350 -16.733 -18.312 1.00 73.62 87 ILE A CA 1
ATOM 701 C C . ILE A 1 87 ? 0.162 -15.865 -17.922 1.00 73.62 87 ILE A C 1
ATOM 703 O O . ILE A 1 87 ? 0.368 -14.688 -17.648 1.00 73.62 87 ILE A O 1
ATOM 707 N N . HIS A 1 88 ? -1.046 -16.421 -17.859 1.00 88.38 88 HIS A N 1
ATOM 708 C CA . HIS A 1 88 ? -2.216 -15.702 -17.346 1.00 88.38 88 HIS A CA 1
ATOM 709 C C . HIS A 1 88 ? -1.950 -15.097 -15.960 1.00 88.38 88 HIS A C 1
ATOM 711 O O . HIS A 1 88 ? -1.352 -15.759 -15.110 1.00 88.38 88 HIS A O 1
ATOM 717 N N . LEU A 1 89 ? -2.424 -13.865 -15.738 1.00 92.69 89 LEU A N 1
ATOM 718 C CA . LEU A 1 89 ? -2.404 -13.234 -14.419 1.00 92.69 89 LEU A CA 1
ATOM 719 C C . LEU A 1 89 ? -3.093 -14.161 -13.412 1.00 92.69 89 LEU A C 1
ATOM 721 O O . LEU A 1 89 ? -4.253 -14.543 -13.583 1.00 92.69 89 LEU A O 1
ATOM 725 N N . CYS A 1 90 ? -2.356 -14.554 -12.381 1.00 95.94 90 CYS A N 1
ATOM 726 C CA . CYS A 1 90 ? -2.857 -15.378 -11.294 1.00 95.94 90 CYS A CA 1
ATOM 727 C C . CYS A 1 90 ? -2.220 -14.954 -9.971 1.00 95.94 90 CYS A C 1
ATOM 729 O O . CYS A 1 90 ? -1.061 -14.524 -9.935 1.00 95.94 90 CYS A O 1
ATOM 731 N N . LEU A 1 91 ? -2.977 -15.115 -8.886 1.00 96.56 91 LEU A N 1
ATOM 732 C CA . LEU A 1 91 ? -2.422 -15.074 -7.541 1.00 96.56 91 LEU A CA 1
ATOM 733 C C . LEU A 1 91 ? -1.683 -16.386 -7.268 1.00 96.56 91 LEU A C 1
ATOM 735 O O . LEU A 1 91 ? -2.060 -17.442 -7.782 1.00 96.56 91 LEU A O 1
ATOM 739 N N . THR A 1 92 ? -0.623 -16.310 -6.477 1.00 96.50 92 THR A N 1
ATOM 740 C CA . THR A 1 92 ? 0.043 -17.470 -5.893 1.00 96.50 92 THR A CA 1
ATOM 741 C C . THR A 1 92 ? -0.389 -17.584 -4.441 1.00 96.50 92 THR A C 1
ATOM 743 O O . THR A 1 92 ? -0.444 -16.583 -3.737 1.00 96.50 92 THR A O 1
ATOM 746 N N . ASP A 1 93 ? -0.690 -18.802 -4.007 1.00 96.00 93 ASP A N 1
ATOM 747 C CA . ASP A 1 93 ? -0.965 -19.098 -2.603 1.00 96.00 93 ASP A CA 1
ATOM 748 C C . ASP A 1 93 ? 0.176 -18.574 -1.710 1.00 96.00 93 ASP A C 1
ATOM 750 O O . ASP A 1 93 ? 1.359 -18.788 -2.005 1.00 96.00 93 ASP A O 1
ATOM 754 N N . ILE A 1 94 ? -0.170 -17.867 -0.632 1.00 96.19 94 ILE A N 1
ATOM 755 C CA . ILE A 1 94 ? 0.818 -17.256 0.258 1.00 96.19 94 ILE A CA 1
ATOM 756 C C . ILE A 1 94 ? 1.696 -18.307 0.951 1.00 96.19 94 ILE A C 1
ATOM 758 O O . ILE A 1 94 ? 2.869 -18.035 1.198 1.00 96.19 94 ILE A O 1
ATOM 762 N N . GLU A 1 95 ? 1.191 -19.522 1.195 1.00 95.88 95 GLU A N 1
ATOM 763 C CA . GLU A 1 95 ? 1.976 -20.637 1.732 1.00 95.88 95 GLU A CA 1
ATOM 764 C C . GLU A 1 95 ? 3.034 -21.100 0.722 1.00 95.88 95 GLU A C 1
ATOM 766 O O . GLU A 1 95 ? 4.167 -21.405 1.099 1.00 95.88 95 GLU A O 1
ATOM 771 N N . ILE A 1 96 ? 2.710 -21.105 -0.578 1.00 96.50 96 ILE A N 1
ATOM 772 C CA . ILE A 1 96 ? 3.687 -21.402 -1.636 1.00 96.50 96 ILE A CA 1
ATOM 773 C C . ILE A 1 96 ? 4.772 -20.321 -1.654 1.00 96.50 96 ILE A C 1
ATOM 775 O O . ILE A 1 96 ? 5.958 -20.653 -1.647 1.00 96.50 96 ILE A O 1
ATOM 779 N N . LEU A 1 97 ? 4.390 -19.038 -1.615 1.00 96.44 97 LEU A N 1
ATOM 780 C CA . LEU A 1 97 ? 5.354 -17.931 -1.573 1.00 96.44 97 LEU A CA 1
ATOM 781 C C . LEU A 1 97 ? 6.238 -17.992 -0.320 1.00 96.44 97 LEU A C 1
ATOM 783 O O . LEU A 1 97 ? 7.448 -17.781 -0.414 1.00 96.44 97 LEU A O 1
ATOM 787 N N . GLN A 1 98 ? 5.662 -18.334 0.834 1.00 96.19 98 GLN A N 1
ATOM 788 C CA . GLN A 1 98 ? 6.387 -18.511 2.090 1.00 96.19 98 GLN A CA 1
ATOM 789 C C . GLN A 1 98 ? 7.400 -19.655 2.001 1.00 96.19 98 GLN A C 1
ATOM 791 O O . GLN A 1 98 ? 8.556 -19.481 2.394 1.00 96.19 98 GLN A O 1
ATOM 796 N N . ASN A 1 99 ? 6.982 -20.814 1.484 1.00 95.88 99 ASN A N 1
ATOM 797 C CA . ASN A 1 99 ? 7.830 -21.997 1.344 1.00 95.88 99 ASN A CA 1
ATOM 798 C C . ASN A 1 99 ? 8.986 -21.757 0.365 1.00 95.88 99 ASN A C 1
ATOM 800 O O . ASN A 1 99 ? 10.107 -22.196 0.615 1.00 95.88 99 ASN A O 1
ATOM 804 N N . GLU A 1 100 ? 8.735 -21.017 -0.719 1.00 95.69 100 GLU A N 1
ATOM 805 C CA . GLU A 1 100 ? 9.764 -20.587 -1.673 1.00 95.69 100 GLU A CA 1
ATOM 806 C C . GLU A 1 100 ? 10.658 -19.463 -1.125 1.00 95.69 100 GLU A C 1
ATOM 808 O O . GLU A 1 100 ? 11.666 -19.136 -1.751 1.00 95.69 100 GLU A O 1
ATOM 813 N N . ARG A 1 101 ? 10.297 -18.850 0.016 1.00 93.88 101 ARG A N 1
ATOM 814 C CA . ARG A 1 101 ? 10.862 -17.576 0.494 1.00 93.88 101 ARG A CA 1
ATOM 815 C C . ARG A 1 101 ? 10.895 -16.538 -0.626 1.00 93.88 101 ARG A C 1
ATOM 817 O O . ARG A 1 101 ? 11.882 -15.825 -0.802 1.00 93.88 101 ARG A O 1
ATOM 824 N N . TYR A 1 102 ? 9.809 -16.482 -1.398 1.00 94.31 102 TYR A N 1
ATOM 825 C CA . TYR A 1 102 ? 9.705 -15.601 -2.548 1.00 94.31 102 TYR A CA 1
ATOM 826 C C . TYR A 1 102 ? 9.899 -14.148 -2.115 1.00 94.31 102 TYR A C 1
ATOM 828 O O . TYR A 1 102 ? 9.241 -13.655 -1.198 1.00 94.31 102 TYR A O 1
ATOM 836 N N . LEU A 1 103 ? 10.805 -13.492 -2.822 1.00 91.44 103 LEU A N 1
ATOM 837 C CA . LEU A 1 103 ? 11.064 -12.066 -2.817 1.00 91.44 103 LEU A CA 1
ATOM 838 C C . LEU A 1 103 ? 11.174 -11.659 -4.287 1.00 91.44 103 LEU A C 1
ATOM 840 O O . LEU A 1 103 ? 11.562 -12.475 -5.129 1.00 91.44 103 LEU A O 1
ATOM 844 N N . VAL A 1 104 ? 10.819 -10.417 -4.600 1.00 88.25 104 VAL A N 1
ATOM 845 C CA . VAL A 1 104 ? 10.920 -9.876 -5.958 1.00 88.25 104 VAL A CA 1
ATOM 846 C C . VAL A 1 104 ? 12.370 -10.009 -6.423 1.00 88.25 104 VAL A C 1
ATOM 848 O O . VAL A 1 104 ? 13.300 -9.663 -5.684 1.00 88.25 104 VAL A O 1
ATOM 851 N N . ALA A 1 105 ? 12.577 -10.534 -7.634 1.00 83.62 105 ALA A N 1
ATOM 852 C CA . ALA A 1 105 ? 13.906 -10.606 -8.228 1.00 83.62 105 ALA A CA 1
ATOM 853 C C . ALA A 1 105 ? 14.581 -9.224 -8.255 1.00 83.62 105 ALA A C 1
ATOM 855 O O . ALA A 1 105 ? 13.911 -8.195 -8.283 1.00 83.62 105 ALA A O 1
ATOM 856 N N . ASN A 1 106 ? 15.916 -9.193 -8.272 1.00 79.06 106 ASN A N 1
ATOM 857 C CA . ASN A 1 106 ? 16.658 -7.935 -8.310 1.00 79.06 106 ASN A CA 1
ATOM 858 C C . ASN A 1 106 ? 16.299 -7.138 -9.578 1.00 79.06 106 ASN A C 1
ATOM 860 O O . ASN A 1 106 ? 16.705 -7.497 -10.687 1.00 79.06 106 ASN A O 1
ATOM 864 N N . LEU A 1 107 ? 15.514 -6.075 -9.400 1.00 82.75 107 LEU A N 1
ATOM 865 C CA . LEU A 1 107 ? 15.110 -5.173 -10.466 1.00 82.75 107 LEU A CA 1
ATOM 866 C C . LEU A 1 107 ? 16.197 -4.118 -10.641 1.00 82.75 107 LEU A C 1
ATOM 868 O O . LEU A 1 107 ? 16.612 -3.461 -9.691 1.00 82.75 107 LEU A O 1
ATOM 872 N N . SER A 1 108 ? 16.654 -3.943 -11.878 1.00 83.00 108 SER A N 1
ATOM 873 C CA . SER A 1 108 ? 17.548 -2.841 -12.225 1.00 83.00 108 SER A CA 1
ATOM 874 C C . SER A 1 108 ? 16.800 -1.823 -13.081 1.00 83.00 108 SER A C 1
ATOM 876 O O . SER A 1 108 ? 15.999 -2.234 -13.928 1.00 83.00 108 SER A O 1
ATOM 878 N N . PRO A 1 109 ? 17.094 -0.516 -12.944 1.00 82.56 109 PRO A N 1
ATOM 879 C CA . PRO A 1 109 ? 16.544 0.506 -13.832 1.00 82.56 109 PRO A CA 1
ATOM 880 C C . PRO A 1 109 ? 16.727 0.158 -15.312 1.00 82.56 109 PRO A C 1
ATOM 882 O O . PRO A 1 109 ? 15.790 0.248 -16.099 1.00 82.56 109 PRO A O 1
ATOM 885 N N . GLY A 1 110 ? 17.928 -0.304 -15.683 1.00 82.88 110 GLY A N 1
ATOM 886 C CA . GLY A 1 110 ? 18.241 -0.713 -17.051 1.00 82.88 110 GLY A CA 1
ATOM 887 C C . GLY A 1 110 ? 17.385 -1.885 -17.532 1.00 82.88 110 GLY A C 1
ATOM 888 O O . GLY A 1 110 ? 16.910 -1.858 -18.661 1.00 82.88 110 GLY A O 1
ATOM 889 N N . GLY A 1 111 ? 17.131 -2.875 -16.669 1.00 84.94 111 GLY A N 1
ATOM 890 C CA . GLY A 1 111 ? 16.226 -3.984 -16.972 1.00 84.94 111 GLY A CA 1
ATOM 891 C C . GLY A 1 111 ? 14.780 -3.527 -17.169 1.00 84.94 111 GLY A C 1
ATOM 892 O O . GLY A 1 111 ? 14.119 -3.969 -18.106 1.00 84.94 111 GLY A O 1
ATOM 893 N N . LEU A 1 112 ? 14.305 -2.606 -16.324 1.00 87.12 112 LEU A N 1
ATOM 894 C CA . LEU A 1 112 ? 12.946 -2.075 -16.421 1.00 87.12 112 LEU A CA 1
ATOM 895 C C . LEU A 1 112 ? 12.742 -1.173 -17.651 1.00 87.12 112 LEU A C 1
ATOM 897 O O . LEU A 1 112 ? 11.652 -1.150 -18.215 1.00 87.12 112 LEU A O 1
ATOM 901 N N . ALA A 1 113 ? 13.792 -0.492 -18.120 1.00 87.69 113 ALA A N 1
ATOM 902 C CA . ALA A 1 113 ? 13.739 0.411 -19.275 1.00 87.69 113 ALA A CA 1
ATOM 903 C C . ALA A 1 113 ? 13.440 -0.294 -20.610 1.00 87.69 113 ALA A C 1
ATOM 905 O O . ALA A 1 113 ? 13.161 0.363 -21.615 1.00 87.69 113 ALA A O 1
ATOM 906 N N . HIS A 1 114 ? 13.503 -1.628 -20.634 1.00 87.12 114 HIS A N 1
ATOM 907 C CA . HIS A 1 114 ? 13.117 -2.437 -21.786 1.00 87.12 114 HIS A CA 1
ATOM 908 C C . HIS A 1 114 ? 11.608 -2.680 -21.888 1.00 87.12 114 HIS A C 1
ATOM 910 O O . HIS A 1 114 ? 11.143 -3.118 -22.939 1.00 87.12 114 HIS A O 1
ATOM 916 N N . PHE A 1 115 ? 10.847 -2.424 -20.824 1.00 86.19 115 PHE A N 1
ATOM 917 C CA . PHE A 1 115 ? 9.400 -2.573 -20.852 1.00 86.19 115 PHE A CA 1
ATOM 918 C C . PHE A 1 115 ? 8.721 -1.325 -21.436 1.00 86.19 115 PHE A C 1
ATOM 920 O O . PHE A 1 115 ? 9.174 -0.208 -21.170 1.00 86.19 115 PHE A O 1
ATOM 927 N N . PRO A 1 116 ? 7.622 -1.482 -22.199 1.00 87.38 116 PRO A N 1
ATOM 928 C CA . PRO A 1 116 ? 6.818 -0.346 -22.633 1.00 87.38 116 PRO A CA 1
ATOM 929 C C . PRO A 1 116 ? 6.250 0.425 -21.435 1.00 87.38 116 PRO A C 1
ATOM 931 O O . PRO A 1 116 ? 5.891 -0.160 -20.416 1.00 87.38 116 PRO A O 1
ATOM 934 N N . LYS A 1 117 ? 6.108 1.745 -21.572 1.00 85.69 117 LYS A N 1
ATOM 935 C CA . LYS A 1 117 ? 5.644 2.641 -20.496 1.00 85.69 117 LYS A CA 1
ATOM 936 C C . LYS A 1 117 ? 4.326 2.251 -19.842 1.00 85.69 117 LYS A C 1
ATOM 938 O O . LYS A 1 117 ? 4.155 2.455 -18.648 1.00 85.69 117 LYS A O 1
ATOM 943 N N . ASN A 1 118 ? 3.384 1.746 -20.631 1.00 86.94 118 ASN A N 1
ATOM 944 C CA . ASN A 1 118 ? 2.054 1.390 -20.154 1.00 86.94 118 ASN A CA 1
ATOM 945 C C . ASN A 1 118 ? 2.011 0.014 -19.468 1.00 86.94 118 ASN A C 1
ATOM 947 O O . ASN A 1 118 ? 0.948 -0.382 -18.990 1.00 86.94 118 ASN A O 1
ATOM 951 N N . THR A 1 119 ? 3.120 -0.732 -19.419 1.00 92.50 119 THR A N 1
ATOM 952 C CA . THR A 1 119 ? 3.193 -1.978 -18.650 1.00 92.50 119 THR A CA 1
ATOM 953 C C . THR A 1 119 ? 3.586 -1.716 -17.204 1.00 92.50 119 THR A C 1
ATOM 955 O O . THR A 1 119 ? 4.143 -0.672 -16.879 1.00 92.50 119 THR A O 1
ATOM 958 N N . LEU A 1 120 ? 3.339 -2.686 -16.325 1.00 94.19 120 LEU A N 1
ATOM 959 C CA . LEU A 1 120 ? 3.711 -2.629 -14.914 1.00 94.19 120 LEU A CA 1
ATOM 960 C C . LEU A 1 120 ? 5.189 -2.254 -14.718 1.00 94.19 120 LEU A C 1
ATOM 962 O O . LEU A 1 120 ? 5.495 -1.397 -13.901 1.00 94.19 120 LEU A O 1
ATOM 966 N N . GLY A 1 121 ? 6.104 -2.859 -15.480 1.00 92.56 121 GLY A N 1
ATOM 967 C CA . GLY A 1 121 ? 7.541 -2.597 -15.389 1.00 92.56 121 GLY A CA 1
ATOM 968 C C . GLY A 1 121 ? 7.946 -1.208 -15.882 1.00 92.56 121 GLY A C 1
ATOM 969 O O . GLY A 1 121 ? 8.728 -0.536 -15.209 1.00 92.56 121 GLY A O 1
ATOM 970 N N . GLY A 1 122 ? 7.399 -0.756 -17.015 1.00 91.25 122 GLY A N 1
ATOM 971 C CA . GLY A 1 122 ? 7.676 0.584 -17.538 1.00 91.25 122 GLY A CA 1
ATOM 972 C C . GLY A 1 122 ? 7.083 1.682 -16.654 1.00 91.25 122 GLY A C 1
ATOM 973 O O . GLY A 1 122 ? 7.757 2.667 -16.356 1.00 91.25 122 GLY A O 1
ATOM 974 N N . ALA A 1 123 ? 5.861 1.474 -16.161 1.00 92.12 123 ALA A N 1
ATOM 975 C CA . ALA A 1 123 ? 5.184 2.376 -15.239 1.00 92.12 123 ALA A CA 1
ATOM 976 C C . ALA A 1 123 ? 5.877 2.432 -13.871 1.00 92.12 123 ALA A C 1
ATOM 978 O O . ALA A 1 123 ? 6.002 3.504 -13.286 1.00 92.12 123 ALA A O 1
ATOM 979 N N . TYR A 1 124 ? 6.385 1.296 -13.384 1.00 91.69 124 TYR A N 1
ATOM 980 C CA . TYR A 1 124 ? 7.179 1.252 -12.161 1.00 91.69 124 TYR A CA 1
ATOM 981 C C . TYR A 1 124 ? 8.500 2.002 -12.320 1.00 91.69 124 TYR A C 1
ATOM 983 O O . TYR A 1 124 ? 8.839 2.807 -11.461 1.00 91.69 124 TYR A O 1
ATOM 991 N N . LEU A 1 125 ? 9.215 1.838 -13.440 1.00 89.44 125 LEU A N 1
ATOM 992 C CA . LEU A 1 125 ? 10.405 2.652 -13.706 1.00 89.44 125 LEU A CA 1
ATOM 993 C C . LEU A 1 125 ? 10.074 4.144 -13.765 1.00 89.44 125 LEU A C 1
ATOM 995 O O . LEU A 1 125 ? 10.810 4.938 -13.188 1.00 89.44 125 LEU A O 1
ATOM 999 N N . GLN A 1 126 ? 8.980 4.521 -14.433 1.00 87.62 126 GLN A N 1
ATOM 1000 C CA . GLN A 1 126 ? 8.530 5.910 -14.464 1.00 87.62 126 GLN A CA 1
ATOM 1001 C C . GLN A 1 126 ? 8.302 6.444 -13.047 1.00 87.62 126 GLN A C 1
ATOM 1003 O O . GLN A 1 126 ? 8.872 7.469 -12.693 1.00 87.62 126 GLN A O 1
ATOM 1008 N N . TYR A 1 127 ? 7.531 5.724 -12.233 1.00 86.75 127 TYR A N 1
ATOM 1009 C CA . TYR A 1 127 ? 7.274 6.087 -10.844 1.00 86.75 127 TYR A CA 1
ATOM 1010 C C . TYR A 1 127 ? 8.575 6.269 -10.044 1.00 86.75 127 TYR A C 1
ATOM 1012 O O . TYR A 1 127 ? 8.744 7.271 -9.352 1.00 86.75 127 TYR A O 1
ATOM 1020 N N . MET A 1 128 ? 9.533 5.350 -10.200 1.00 82.81 128 MET A N 1
ATOM 1021 C CA . MET A 1 128 ? 10.832 5.430 -9.527 1.00 82.81 128 MET A CA 1
ATOM 1022 C C . MET A 1 128 ? 11.668 6.628 -9.999 1.00 82.81 128 MET A C 1
ATOM 1024 O O . MET A 1 128 ? 12.333 7.271 -9.189 1.00 82.81 128 MET A O 1
ATOM 1028 N N . CYS A 1 129 ? 11.636 6.952 -11.295 1.00 80.06 129 CYS A N 1
ATOM 1029 C CA . CYS A 1 129 ? 12.294 8.134 -11.850 1.00 80.06 129 CYS A CA 1
ATOM 1030 C C . CYS A 1 129 ? 11.657 9.434 -11.339 1.00 80.06 129 CYS A C 1
ATOM 1032 O O . CYS A 1 129 ? 12.384 10.333 -10.916 1.00 80.06 129 CYS A O 1
ATOM 1034 N N . ASP A 1 130 ? 10.326 9.515 -11.349 1.00 79.31 130 ASP A N 1
ATOM 1035 C CA . ASP A 1 130 ? 9.570 10.708 -10.960 1.00 79.31 130 ASP A CA 1
ATOM 1036 C C . ASP A 1 130 ? 9.696 10.985 -9.452 1.00 79.31 130 ASP A C 1
ATOM 1038 O O . ASP A 1 130 ? 9.898 12.130 -9.051 1.00 79.31 130 ASP A O 1
ATOM 1042 N N . GLY A 1 131 ? 9.663 9.936 -8.621 1.00 72.88 131 GLY A N 1
ATOM 1043 C CA . GLY A 1 131 ? 9.890 10.018 -7.172 1.00 72.88 131 GLY A CA 1
ATOM 1044 C C . GLY A 1 131 ? 11.365 10.031 -6.755 1.00 72.88 131 GLY A C 1
ATOM 1045 O O . GLY A 1 131 ? 11.670 10.043 -5.563 1.00 72.88 131 GLY A O 1
ATOM 1046 N N . LYS A 1 132 ? 12.297 10.005 -7.722 1.00 71.75 132 LYS A N 1
ATOM 1047 C CA . LYS A 1 132 ? 13.749 10.015 -7.478 1.00 71.75 132 LYS A CA 1
ATOM 1048 C C . LYS A 1 132 ? 14.194 8.912 -6.502 1.00 71.75 132 LYS A C 1
ATOM 1050 O O . LYS A 1 132 ? 15.025 9.110 -5.615 1.00 71.75 132 LYS A O 1
ATOM 1055 N N . PHE A 1 133 ? 13.658 7.715 -6.703 1.00 71.75 133 PHE A N 1
ATOM 1056 C CA . PHE A 1 133 ? 13.983 6.517 -5.946 1.00 71.75 133 PHE A CA 1
ATOM 1057 C C . PHE A 1 133 ? 15.132 5.754 -6.597 1.00 71.75 133 PHE A C 1
ATOM 1059 O O . PHE A 1 133 ? 14.946 4.959 -7.516 1.00 71.75 133 PHE A O 1
ATOM 1066 N N . TYR A 1 134 ? 16.356 5.999 -6.130 1.00 59.88 134 TYR A N 1
ATOM 1067 C CA . TYR A 1 134 ? 17.552 5.517 -6.831 1.00 59.88 134 TYR A CA 1
ATOM 1068 C C . TYR A 1 134 ? 18.016 4.109 -6.445 1.00 59.88 134 TYR A C 1
ATOM 1070 O O . TYR A 1 134 ? 19.030 3.633 -6.975 1.00 59.88 134 TYR A O 1
ATOM 1078 N N . GLU A 1 135 ? 17.324 3.441 -5.522 1.00 63.09 135 GLU A N 1
ATOM 1079 C CA . GLU A 1 135 ? 17.752 2.164 -4.954 1.00 63.09 135 GLU A CA 1
ATOM 1080 C C . GLU A 1 135 ? 16.560 1.215 -4.798 1.00 63.09 135 GLU A C 1
ATOM 1082 O O . GLU A 1 135 ? 15.705 1.417 -3.943 1.00 63.09 135 GLU A O 1
ATOM 1087 N N . PHE A 1 136 ? 16.527 0.167 -5.624 1.00 58.88 136 PHE A N 1
ATOM 1088 C CA . PHE A 1 136 ? 15.658 -0.989 -5.405 1.00 58.88 136 PHE A CA 1
ATOM 1089 C C . PHE A 1 136 ? 16.198 -1.767 -4.207 1.00 58.88 136 PHE A C 1
ATOM 1091 O O . PHE A 1 136 ? 17.409 -1.987 -4.145 1.00 58.88 136 PHE A O 1
ATOM 1098 N N . ASP A 1 137 ? 15.305 -2.114 -3.273 1.00 57.31 137 ASP A N 1
ATOM 1099 C CA . ASP A 1 137 ? 15.541 -2.861 -2.026 1.00 57.31 137 ASP A CA 1
ATOM 1100 C C . ASP A 1 137 ? 16.984 -3.356 -1.845 1.00 57.31 137 ASP A C 1
ATOM 1102 O O . ASP A 1 137 ? 17.407 -4.382 -2.385 1.00 57.31 137 ASP A O 1
ATOM 1106 N N . LYS A 1 138 ? 17.753 -2.601 -1.061 1.00 52.88 138 LYS A N 1
ATOM 1107 C CA . LYS A 1 138 ? 19.137 -2.936 -0.738 1.00 52.88 138 LYS A CA 1
ATOM 1108 C C . LYS A 1 138 ? 19.279 -3.949 0.380 1.00 52.88 138 LYS A C 1
ATOM 1110 O O . LYS A 1 138 ? 20.413 -4.230 0.741 1.00 52.88 138 LYS A O 1
ATOM 1115 N N . ASN A 1 139 ? 18.203 -4.463 0.969 1.00 54.97 139 ASN A N 1
ATOM 1116 C CA . ASN A 1 139 ? 18.332 -5.248 2.187 1.00 54.97 139 ASN A CA 1
ATOM 1117 C C . ASN A 1 139 ? 18.869 -6.657 1.853 1.00 54.97 139 ASN A C 1
ATOM 1119 O O . ASN A 1 139 ? 18.104 -7.513 1.422 1.00 54.97 139 ASN A O 1
ATOM 1123 N N . PRO A 1 140 ? 20.173 -6.966 1.991 1.00 52.78 140 PRO A N 1
ATOM 1124 C CA . PRO A 1 140 ? 20.769 -8.156 1.379 1.00 52.78 140 PRO A CA 1
ATOM 1125 C C . PRO A 1 140 ? 20.581 -9.418 2.234 1.00 52.78 140 PRO A C 1
ATOM 1127 O O . PRO A 1 140 ? 21.106 -10.481 1.906 1.00 52.78 140 PRO A O 1
ATOM 1130 N N . LEU A 1 141 ? 19.877 -9.316 3.363 1.00 56.31 141 LEU A N 1
ATOM 1131 C CA . LEU A 1 141 ? 19.886 -10.345 4.394 1.00 56.31 141 LEU A CA 1
ATOM 1132 C C . LEU A 1 141 ? 18.907 -11.471 4.075 1.00 56.31 141 LEU A C 1
ATOM 1134 O O . LEU A 1 141 ? 17.704 -11.250 3.940 1.00 56.31 141 LEU A O 1
ATOM 1138 N N . ALA A 1 142 ? 19.422 -12.697 3.997 1.00 70.38 142 ALA A N 1
ATOM 1139 C CA . ALA A 1 142 ? 18.588 -13.891 3.998 1.00 70.38 142 ALA A CA 1
ATOM 1140 C C . ALA A 1 142 ? 17.606 -13.837 5.180 1.00 70.38 142 ALA A C 1
ATOM 1142 O O . ALA A 1 142 ? 17.994 -13.538 6.309 1.00 70.38 142 ALA A O 1
ATOM 1143 N N . THR A 1 143 ? 16.332 -14.103 4.909 1.00 82.88 143 THR A N 1
ATOM 1144 C CA . THR A 1 143 ? 15.274 -14.091 5.923 1.00 82.88 143 THR A CA 1
ATOM 1145 C C . THR A 1 143 ? 15.295 -15.423 6.665 1.00 82.88 143 THR A C 1
ATOM 1147 O O . THR A 1 143 ? 15.094 -16.471 6.046 1.00 82.88 143 THR A O 1
ATOM 1150 N N . ASN A 1 144 ? 15.534 -15.403 7.975 1.00 88.25 144 ASN A N 1
ATOM 1151 C CA . ASN A 1 144 ? 15.702 -16.615 8.786 1.00 88.25 144 ASN A CA 1
ATOM 1152 C C . ASN A 1 144 ? 14.399 -17.082 9.447 1.00 88.25 144 ASN A C 1
ATOM 1154 O O . ASN A 1 144 ? 14.343 -18.167 10.027 1.00 88.25 144 ASN A O 1
ATOM 1158 N N . SER A 1 145 ? 13.344 -16.275 9.362 1.00 93.06 145 SER A N 1
ATOM 1159 C CA . SER A 1 145 ? 12.048 -16.541 9.975 1.00 93.06 145 SER A CA 1
ATOM 1160 C C . SER A 1 145 ? 10.893 -16.094 9.075 1.00 93.06 145 SER A C 1
ATOM 1162 O O . SER A 1 145 ? 11.073 -15.327 8.131 1.00 93.06 145 SER A O 1
ATOM 1164 N N . ASP A 1 146 ? 9.683 -16.576 9.371 1.00 95.44 146 ASP A N 1
ATOM 1165 C CA . ASP A 1 146 ? 8.469 -16.172 8.648 1.00 95.44 146 ASP A CA 1
ATOM 1166 C C . ASP A 1 146 ? 8.167 -14.684 8.792 1.00 95.44 146 ASP A C 1
ATOM 1168 O O . ASP A 1 146 ? 7.731 -14.059 7.833 1.00 95.44 146 ASP A O 1
ATOM 1172 N N . VAL A 1 147 ? 8.400 -14.131 9.983 1.00 94.19 147 VAL A N 1
ATOM 1173 C CA . VAL A 1 147 ? 8.169 -12.714 10.269 1.00 94.19 147 VAL A CA 1
ATOM 1174 C C . VAL A 1 147 ? 9.142 -11.827 9.492 1.00 94.19 147 VAL A C 1
ATOM 1176 O O . VAL A 1 147 ? 8.706 -10.863 8.868 1.00 94.19 147 VAL A O 1
ATOM 1179 N N . GLU A 1 148 ? 10.427 -12.197 9.444 1.00 91.56 148 GLU A N 1
ATOM 1180 C CA . GLU A 1 148 ? 11.432 -11.505 8.627 1.00 91.56 148 GLU A CA 1
ATOM 1181 C C . GLU A 1 148 ? 11.080 -11.574 7.142 1.00 91.56 148 GLU A C 1
ATOM 1183 O O . GLU A 1 148 ? 11.107 -10.556 6.456 1.00 91.56 148 GLU A O 1
ATOM 1188 N N . TRP A 1 149 ? 10.725 -12.763 6.644 1.00 93.81 149 TRP A N 1
ATOM 1189 C CA . TRP A 1 149 ? 10.351 -12.952 5.243 1.00 93.81 149 TRP A CA 1
ATOM 1190 C C . TRP A 1 149 ? 9.131 -12.119 4.859 1.00 93.81 149 TRP A C 1
ATOM 1192 O O . TRP A 1 149 ? 9.173 -11.387 3.873 1.00 93.81 149 TRP A O 1
ATOM 1202 N N . PHE A 1 150 ? 8.061 -12.204 5.645 1.00 95.00 150 PHE A N 1
ATOM 1203 C CA . PHE A 1 150 ? 6.800 -11.561 5.311 1.00 95.00 150 PHE A CA 1
ATOM 1204 C C . PHE A 1 150 ? 6.908 -10.033 5.362 1.00 95.00 150 PHE A C 1
ATOM 1206 O O . PHE A 1 150 ? 6.478 -9.353 4.432 1.00 95.00 150 PHE A O 1
ATOM 1213 N N . ILE A 1 151 ? 7.536 -9.480 6.406 1.00 91.44 151 ILE A N 1
ATOM 1214 C CA . ILE A 1 151 ? 7.739 -8.028 6.499 1.00 91.44 151 ILE A CA 1
ATOM 1215 C C . ILE A 1 151 ? 8.689 -7.549 5.396 1.00 91.44 151 ILE A C 1
ATOM 1217 O O . ILE A 1 151 ? 8.457 -6.496 4.804 1.00 91.44 151 ILE A O 1
ATOM 1221 N N . ARG A 1 152 ? 9.716 -8.332 5.043 1.00 89.50 152 ARG A N 1
ATOM 1222 C CA . ARG A 1 152 ? 10.580 -8.000 3.907 1.00 89.50 152 ARG A CA 1
ATOM 1223 C C . ARG A 1 152 ? 9.818 -7.988 2.581 1.00 89.50 152 ARG A C 1
ATOM 1225 O O . ARG A 1 152 ? 10.002 -7.054 1.806 1.00 89.50 152 ARG A O 1
ATOM 1232 N N . LEU A 1 153 ? 8.952 -8.970 2.333 1.00 92.62 153 LEU A N 1
ATOM 1233 C CA . LEU A 1 153 ? 8.101 -9.003 1.142 1.00 92.62 153 LEU A CA 1
ATOM 1234 C C . LEU A 1 153 ? 7.216 -7.751 1.055 1.00 92.62 153 LEU A C 1
ATOM 1236 O O . LEU A 1 153 ? 7.154 -7.127 -0.005 1.00 92.62 153 LEU A O 1
ATOM 1240 N N . LEU A 1 154 ? 6.577 -7.351 2.162 1.00 92.38 154 LEU A N 1
ATOM 1241 C CA . LEU A 1 154 ? 5.783 -6.118 2.224 1.00 92.38 154 LEU A CA 1
ATOM 1242 C C . LEU A 1 154 ? 6.621 -4.887 1.864 1.00 92.38 154 LEU A C 1
ATOM 1244 O O . LEU A 1 154 ? 6.241 -4.135 0.974 1.00 92.38 154 LEU A O 1
ATOM 1248 N N . ARG A 1 155 ? 7.788 -4.711 2.496 1.00 88.31 155 ARG A N 1
ATOM 1249 C CA . ARG A 1 155 ? 8.678 -3.568 2.233 1.00 88.31 155 ARG A CA 1
ATOM 1250 C C . ARG A 1 155 ? 9.162 -3.526 0.788 1.00 88.31 155 ARG A C 1
ATOM 1252 O O . ARG A 1 155 ? 9.145 -2.471 0.171 1.00 88.31 155 ARG A O 1
ATOM 1259 N N . GLN A 1 156 ? 9.561 -4.669 0.235 1.00 87.56 156 GLN A N 1
ATOM 1260 C CA . GLN A 1 156 ? 10.069 -4.754 -1.133 1.00 87.56 156 GLN A CA 1
ATOM 1261 C C . GLN A 1 156 ? 8.981 -4.477 -2.183 1.00 87.56 156 GLN A C 1
ATOM 1263 O O . GLN A 1 156 ? 9.281 -4.024 -3.285 1.00 87.56 156 GLN A O 1
ATOM 1268 N N . THR A 1 157 ? 7.719 -4.768 -1.858 1.00 92.75 157 THR A N 1
ATOM 1269 C CA . THR A 1 157 ? 6.588 -4.609 -2.785 1.00 92.75 157 THR A CA 1
ATOM 1270 C C . THR A 1 157 ? 5.761 -3.349 -2.541 1.00 92.75 157 THR A C 1
ATOM 1272 O O . THR A 1 157 ? 4.912 -3.023 -3.363 1.00 92.75 157 THR A O 1
ATOM 1275 N N . HIS A 1 158 ? 6.045 -2.597 -1.479 1.00 92.06 158 HIS A N 1
ATOM 1276 C CA . HIS A 1 158 ? 5.367 -1.353 -1.112 1.00 92.06 158 HIS A CA 1
ATOM 1277 C C . HIS A 1 158 ? 5.249 -0.353 -2.271 1.00 92.06 158 HIS A C 1
ATOM 1279 O O . HIS A 1 158 ? 4.171 0.165 -2.551 1.00 92.06 158 HIS A O 1
ATOM 1285 N N . ASP A 1 159 ? 6.325 -0.138 -3.022 1.00 90.38 159 ASP A N 1
ATOM 1286 C CA . ASP A 1 159 ? 6.306 0.831 -4.123 1.00 90.38 159 ASP A CA 1
ATOM 1287 C C . ASP A 1 159 ? 5.479 0.341 -5.322 1.00 90.38 159 ASP A C 1
ATOM 1289 O O . ASP A 1 159 ? 4.931 1.137 -6.086 1.00 90.38 159 ASP A O 1
ATOM 1293 N N . PHE A 1 160 ? 5.299 -0.975 -5.468 1.00 93.88 160 PHE A N 1
ATOM 1294 C CA . PHE A 1 160 ? 4.302 -1.496 -6.398 1.00 93.88 160 PHE A CA 1
ATOM 1295 C C . PHE A 1 160 ? 2.877 -1.224 -5.917 1.00 93.88 160 PHE A C 1
ATOM 1297 O O . PHE A 1 160 ? 1.989 -1.031 -6.746 1.00 93.88 160 PHE A O 1
ATOM 1304 N N . TYR A 1 161 ? 2.641 -1.188 -4.603 1.00 95.62 161 TYR A N 1
ATOM 1305 C CA . TYR A 1 161 ? 1.320 -0.913 -4.040 1.00 95.62 161 TYR A CA 1
ATOM 1306 C C . TYR A 1 161 ? 0.945 0.554 -4.267 1.00 95.62 161 TYR A C 1
ATOM 1308 O O . TYR A 1 161 ? -0.198 0.825 -4.629 1.00 95.62 161 TYR A O 1
ATOM 1316 N N . HIS A 1 162 ? 1.913 1.473 -4.169 1.00 93.12 162 HIS A N 1
ATOM 1317 C CA . HIS A 1 162 ? 1.757 2.861 -4.616 1.00 93.12 162 HIS A CA 1
ATOM 1318 C C . HIS A 1 162 ? 1.279 2.917 -6.063 1.00 93.12 162 HIS A C 1
ATOM 1320 O O . HIS A 1 162 ? 0.249 3.517 -6.375 1.00 93.12 162 HIS A O 1
ATOM 1326 N N . LEU A 1 163 ? 1.998 2.211 -6.937 1.00 92.50 163 LEU A N 1
ATOM 1327 C CA . LEU A 1 163 ? 1.728 2.195 -8.363 1.00 92.50 163 LEU A CA 1
ATOM 1328 C C . LEU A 1 163 ? 0.331 1.652 -8.692 1.00 92.50 163 LEU A C 1
ATOM 1330 O O . LEU A 1 163 ? -0.444 2.322 -9.376 1.00 92.50 163 LEU A O 1
ATOM 1334 N N . VAL A 1 164 ? -0.019 0.449 -8.224 1.00 95.50 164 VAL A N 1
ATOM 1335 C CA . VAL A 1 164 ? -1.325 -0.148 -8.555 1.00 95.50 164 VAL A CA 1
ATOM 1336 C C . VAL A 1 164 ? -2.477 0.529 -7.817 1.00 95.50 164 VAL A C 1
ATOM 1338 O O . VAL A 1 164 ? -3.576 0.594 -8.363 1.00 95.50 164 VAL A O 1
ATOM 1341 N N . GLY A 1 165 ? -2.219 1.052 -6.617 1.00 94.44 165 GLY A N 1
ATOM 1342 C CA . GLY A 1 165 ? -3.180 1.744 -5.762 1.00 94.44 165 GLY A CA 1
ATOM 1343 C C . GLY A 1 165 ? -3.379 3.224 -6.094 1.00 94.44 165 GLY A C 1
ATOM 1344 O O . GLY A 1 165 ? -4.322 3.828 -5.588 1.00 94.44 165 GLY A O 1
ATOM 1345 N N . GLU A 1 166 ? -2.580 3.795 -6.997 1.00 92.50 166 GLU A N 1
ATOM 1346 C CA . GLU A 1 166 ? -2.677 5.206 -7.414 1.00 92.50 166 GLU A CA 1
ATOM 1347 C C . GLU A 1 166 ? -2.389 6.187 -6.266 1.00 92.50 166 GLU A C 1
ATOM 1349 O O . GLU A 1 166 ? -3.073 7.200 -6.084 1.00 92.50 166 GLU A O 1
ATOM 1354 N N . PHE A 1 167 ? -1.377 5.846 -5.468 1.00 90.56 167 PHE A N 1
ATOM 1355 C CA . PHE A 1 167 ? -0.841 6.679 -4.398 1.00 90.56 167 PHE A CA 1
ATOM 1356 C C . PHE A 1 167 ? 0.527 7.175 -4.851 1.00 90.56 167 PHE A C 1
ATOM 1358 O O . PHE A 1 167 ? 1.472 6.393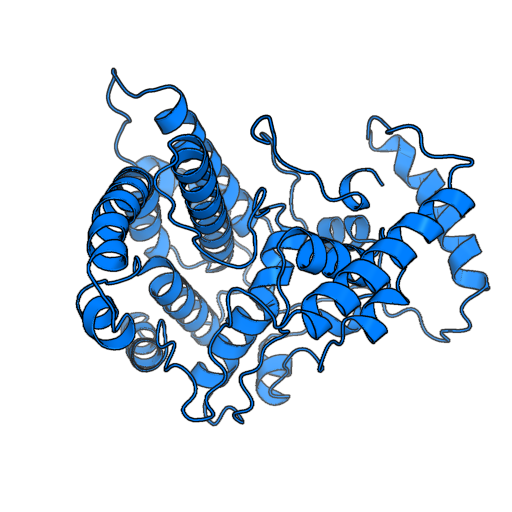 -4.901 1.00 90.56 167 PHE A O 1
ATOM 1365 N N . TYR A 1 168 ? 0.645 8.445 -5.227 1.00 85.75 168 TYR A N 1
ATOM 1366 C CA . TYR A 1 168 ? 1.863 8.970 -5.849 1.00 85.75 168 TYR A CA 1
ATOM 1367 C C . TYR A 1 168 ? 2.550 9.999 -4.963 1.00 85.75 168 TYR A C 1
ATOM 1369 O O . TYR A 1 168 ? 1.901 10.862 -4.377 1.00 85.75 168 TYR A O 1
ATOM 1377 N N . HIS A 1 169 ? 3.881 9.952 -4.905 1.00 78.06 169 HIS A N 1
ATOM 1378 C CA . HIS A 1 169 ? 4.658 10.985 -4.230 1.00 78.06 169 HIS A CA 1
ATOM 1379 C C . HIS A 1 169 ? 4.833 12.195 -5.140 1.00 78.06 169 HIS A C 1
ATOM 1381 O O . HIS A 1 169 ? 5.502 12.141 -6.171 1.00 78.06 169 HIS A O 1
ATOM 1387 N N . TYR A 1 170 ? 4.212 13.309 -4.768 1.00 68.12 170 TYR A N 1
ATOM 1388 C CA . TYR A 1 170 ? 4.189 14.508 -5.599 1.00 68.12 170 TYR A CA 1
ATOM 1389 C C . TYR A 1 170 ? 5.458 15.342 -5.432 1.00 68.12 170 TYR A C 1
ATOM 1391 O O . TYR A 1 170 ? 5.724 15.864 -4.349 1.00 68.12 170 TYR A O 1
ATOM 1399 N N . GLY A 1 171 ? 6.230 15.490 -6.516 1.00 61.25 171 GLY A N 1
ATOM 1400 C CA . GLY A 1 171 ? 7.437 16.329 -6.530 1.00 61.25 171 GLY A CA 1
ATOM 1401 C C . GLY A 1 171 ? 8.448 15.929 -5.454 1.00 61.25 171 GLY A C 1
ATOM 1402 O O . GLY A 1 171 ? 9.151 16.786 -4.908 1.00 61.25 171 GLY A O 1
ATOM 1403 N N . TRP A 1 172 ? 8.440 14.644 -5.088 1.00 61.81 172 TRP A N 1
ATOM 1404 C CA . TRP A 1 172 ? 9.278 14.120 -4.032 1.00 61.81 172 TRP A CA 1
ATOM 1405 C C . TRP A 1 172 ? 10.660 13.851 -4.595 1.00 61.81 172 TRP A C 1
ATOM 1407 O O . TRP A 1 172 ? 10.861 12.952 -5.402 1.00 61.81 172 TRP A O 1
ATOM 1417 N N . ASP A 1 173 ? 11.625 14.658 -4.178 1.00 59.28 173 ASP A N 1
ATOM 1418 C CA . ASP A 1 173 ? 12.982 14.590 -4.705 1.00 59.28 173 ASP A CA 1
ATOM 1419 C C . ASP A 1 173 ? 13.843 13.528 -3.988 1.00 59.28 173 ASP A C 1
ATOM 1421 O O . ASP A 1 173 ? 15.039 13.727 -3.783 1.00 59.28 173 ASP A O 1
ATOM 1425 N N . GLY A 1 174 ? 13.240 12.398 -3.602 1.00 50.12 174 GLY A N 1
ATOM 1426 C CA . GLY A 1 174 ? 13.936 11.279 -2.963 1.00 50.12 174 GLY A CA 1
ATOM 1427 C C . GLY A 1 174 ? 14.156 11.430 -1.455 1.00 50.12 174 GLY A C 1
ATOM 1428 O O . GLY A 1 174 ? 15.013 10.750 -0.899 1.00 50.12 174 GLY A O 1
ATOM 1429 N N . GLY A 1 175 ? 13.402 12.291 -0.764 1.00 51.50 175 GLY A N 1
ATOM 1430 C CA . GLY A 1 175 ? 13.453 12.421 0.694 1.00 51.50 175 GLY A CA 1
ATOM 1431 C C . GLY A 1 175 ? 12.551 13.513 1.246 1.00 51.50 175 GLY A C 1
ATOM 1432 O O . GLY A 1 175 ? 12.129 14.391 0.501 1.00 51.50 175 GLY A O 1
ATOM 1433 N N . PHE A 1 176 ? 12.211 13.473 2.542 1.00 45.59 176 PHE A N 1
ATOM 1434 C CA . PHE A 1 176 ? 11.575 14.621 3.205 1.00 45.59 176 PHE A CA 1
ATOM 1435 C C . PHE A 1 176 ? 12.557 15.784 3.160 1.00 45.59 176 PHE A C 1
ATOM 1437 O O . PHE A 1 176 ? 13.439 15.931 4.009 1.00 45.59 176 PHE A O 1
ATOM 1444 N N . ILE A 1 177 ? 12.456 16.561 2.095 1.00 45.19 177 ILE A N 1
ATOM 1445 C CA . ILE A 1 177 ? 13.250 17.741 1.885 1.00 45.19 177 ILE A CA 1
ATOM 1446 C C . ILE A 1 177 ? 12.549 18.852 2.664 1.00 45.19 177 ILE A C 1
ATOM 1448 O O . ILE A 1 177 ? 11.812 19.671 2.116 1.00 45.19 177 ILE A O 1
ATOM 1452 N N . VAL A 1 178 ? 12.774 18.847 3.976 1.00 45.34 178 VAL A N 1
ATOM 1453 C CA . VAL A 1 178 ? 12.187 19.843 4.861 1.00 45.34 178 VAL A CA 1
ATOM 1454 C C . VAL A 1 178 ? 12.993 21.135 4.708 1.00 45.34 178 VAL A C 1
ATOM 1456 O O . VAL A 1 178 ? 14.073 21.291 5.281 1.00 45.34 178 VAL A O 1
ATOM 1459 N N . TYR A 1 179 ? 12.497 22.054 3.882 1.00 49.81 179 TYR A N 1
ATOM 1460 C CA . TYR A 1 179 ? 13.080 23.380 3.667 1.00 49.81 179 TYR A CA 1
ATOM 1461 C C . TYR A 1 179 ? 12.203 24.486 4.265 1.00 49.81 179 TYR A C 1
ATOM 1463 O O . TYR A 1 179 ? 11.009 24.309 4.471 1.00 49.81 179 TYR A O 1
ATOM 1471 N N . ASN A 1 180 ? 12.817 25.649 4.519 1.00 42.41 180 ASN A N 1
ATOM 1472 C CA . ASN A 1 180 ? 12.213 26.887 5.057 1.00 42.41 180 ASN A CA 1
ATOM 1473 C C . ASN A 1 180 ? 11.138 27.513 4.131 1.00 42.41 180 ASN A C 1
ATOM 1475 O O . ASN A 1 180 ? 10.765 28.670 4.321 1.0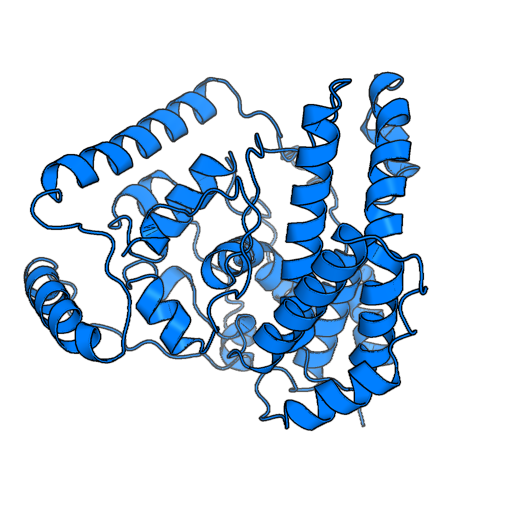0 42.41 180 ASN A O 1
ATOM 1479 N N . ASP A 1 181 ? 10.681 26.796 3.105 1.00 58.62 181 ASP A N 1
ATOM 1480 C CA . ASP A 1 181 ? 9.717 27.271 2.120 1.00 58.62 181 ASP A CA 1
ATOM 1481 C C . ASP A 1 181 ? 8.323 26.715 2.461 1.00 58.62 181 ASP A C 1
ATOM 1483 O O . ASP A 1 181 ? 8.144 25.491 2.462 1.00 58.62 181 ASP A O 1
ATOM 1487 N N . PRO A 1 182 ? 7.321 27.571 2.740 1.00 63.88 182 PRO A N 1
ATOM 1488 C CA . PRO A 1 182 ? 5.931 27.151 2.915 1.00 63.88 182 PRO A CA 1
ATOM 1489 C C . PRO A 1 182 ? 5.414 26.242 1.787 1.00 63.88 182 PRO A C 1
ATOM 1491 O O . PRO A 1 182 ? 4.627 25.338 2.058 1.00 63.88 182 PRO A O 1
ATOM 1494 N N . GLN A 1 183 ? 5.909 26.413 0.555 1.00 63.62 183 GLN A N 1
ATOM 1495 C CA . GLN A 1 183 ? 5.551 25.558 -0.582 1.00 63.62 183 GLN A CA 1
ATOM 1496 C C . GLN A 1 183 ? 6.058 24.115 -0.411 1.00 63.62 183 GLN A C 1
ATOM 1498 O O . GLN A 1 183 ? 5.400 23.171 -0.844 1.00 63.62 183 GLN A O 1
ATOM 1503 N N . CYS A 1 184 ? 7.201 23.912 0.254 1.00 69.69 184 CYS A N 1
ATOM 1504 C CA . CYS A 1 184 ? 7.717 22.575 0.553 1.00 69.69 184 CYS A CA 1
ATOM 1505 C C . CYS A 1 184 ? 6.957 21.905 1.700 1.00 69.69 184 CYS A C 1
ATOM 1507 O O . CYS A 1 184 ? 6.750 20.698 1.644 1.00 69.69 184 CYS A O 1
ATOM 1509 N N . TYR A 1 185 ? 6.516 22.658 2.715 1.00 76.50 185 TYR A N 1
ATOM 1510 C CA . TYR A 1 185 ? 5.716 22.096 3.810 1.00 76.50 185 TYR A CA 1
ATOM 1511 C C . TYR A 1 185 ? 4.386 21.532 3.302 1.00 76.50 185 TYR A C 1
ATOM 1513 O O . TYR A 1 185 ? 4.032 20.404 3.641 1.00 76.50 185 TYR A O 1
ATOM 1521 N N . GLU A 1 186 ? 3.667 22.292 2.472 1.00 79.75 186 GLU A N 1
ATOM 1522 C CA . GLU A 1 186 ? 2.410 21.829 1.875 1.00 79.75 186 GLU A CA 1
ATOM 1523 C C . GLU A 1 186 ? 2.636 20.572 1.025 1.00 79.75 186 GLU A C 1
ATOM 1525 O O . GLU A 1 186 ? 1.928 19.581 1.194 1.00 79.75 186 GLU A O 1
ATOM 1530 N N . ARG A 1 187 ? 3.681 20.561 0.186 1.00 79.88 187 ARG A N 1
ATOM 1531 C CA . ARG A 1 187 ? 4.077 19.379 -0.596 1.00 79.88 187 ARG A CA 1
ATOM 1532 C C . ARG A 1 187 ? 4.392 18.168 0.289 1.00 79.88 187 ARG A C 1
ATOM 1534 O O . ARG A 1 187 ? 3.876 17.083 0.042 1.00 79.88 187 ARG A O 1
ATOM 1541 N N . ASP A 1 188 ? 5.229 18.325 1.310 1.00 78.56 188 ASP A N 1
ATOM 1542 C CA . ASP A 1 188 ? 5.655 17.217 2.173 1.00 78.56 188 ASP A CA 1
ATOM 1543 C C . ASP A 1 188 ? 4.486 16.675 3.011 1.00 78.56 188 ASP A C 1
ATOM 1545 O O . ASP A 1 188 ? 4.395 15.471 3.261 1.00 78.56 188 ASP A O 1
ATOM 1549 N N . LEU A 1 189 ? 3.551 17.545 3.405 1.00 84.38 189 LEU A N 1
ATOM 1550 C CA . LEU A 1 189 ? 2.310 17.138 4.053 1.00 84.38 189 LEU A CA 1
ATOM 1551 C C . LEU A 1 189 ? 1.427 16.327 3.099 1.00 84.38 189 LEU A C 1
ATOM 1553 O O . LEU A 1 189 ? 0.873 15.310 3.510 1.00 84.38 189 LEU A O 1
ATOM 1557 N N . LEU A 1 190 ? 1.338 16.719 1.823 1.00 85.00 190 LEU A N 1
ATOM 1558 C CA . LEU A 1 190 ? 0.648 15.929 0.801 1.00 85.00 190 LEU A CA 1
ATOM 1559 C C . LEU A 1 190 ? 1.298 14.554 0.608 1.00 85.00 190 LEU A C 1
ATOM 1561 O O . LEU A 1 190 ? 0.577 13.563 0.561 1.00 85.00 190 LEU A O 1
ATOM 1565 N N . VAL A 1 191 ? 2.631 14.473 0.567 1.00 84.00 191 VAL A N 1
ATOM 1566 C CA . VAL A 1 191 ? 3.364 13.194 0.507 1.00 84.00 191 VAL A CA 1
ATOM 1567 C C . VAL A 1 191 ? 3.028 12.316 1.716 1.00 84.00 191 VAL A C 1
ATOM 1569 O O . VAL A 1 191 ? 2.690 11.149 1.543 1.00 84.00 191 VAL A O 1
ATOM 1572 N N . LEU A 1 192 ? 3.032 12.870 2.936 1.00 85.25 192 LEU A N 1
ATOM 1573 C CA . LEU A 1 192 ? 2.621 12.121 4.132 1.00 85.25 192 LEU A CA 1
ATOM 1574 C C . LEU A 1 192 ? 1.158 11.681 4.087 1.00 85.25 192 LEU A C 1
ATOM 1576 O O . LEU A 1 192 ? 0.829 10.616 4.598 1.00 85.25 192 LEU A O 1
ATOM 1580 N N . HIS A 1 193 ? 0.268 12.486 3.511 1.00 90.50 193 HIS A N 1
ATOM 1581 C CA . HIS A 1 193 ? -1.121 12.082 3.338 1.00 90.50 193 HIS A CA 1
ATOM 1582 C C . HIS A 1 193 ? -1.244 10.908 2.361 1.00 90.50 193 HIS A C 1
ATOM 1584 O O . HIS A 1 193 ? -1.954 9.959 2.672 1.00 90.50 193 HIS A O 1
ATOM 1590 N N . GLU A 1 194 ? -0.520 10.925 1.240 1.00 89.69 194 GLU A N 1
ATOM 1591 C CA . GLU A 1 194 ? -0.489 9.805 0.288 1.00 89.69 194 GLU A CA 1
ATOM 1592 C C . GLU A 1 194 ? 0.082 8.526 0.910 1.00 89.69 194 GLU A C 1
ATOM 1594 O O . GLU A 1 194 ? -0.486 7.454 0.714 1.00 89.69 194 GLU A O 1
ATOM 1599 N N . GLU A 1 195 ? 1.122 8.642 1.740 1.00 89.25 195 GLU A N 1
ATOM 1600 C CA . GLU A 1 195 ? 1.614 7.540 2.578 1.00 89.25 195 GLU A CA 1
ATOM 1601 C C . GLU A 1 195 ? 0.506 7.001 3.498 1.00 89.25 195 GLU A C 1
ATOM 1603 O O . GLU A 1 195 ? 0.226 5.806 3.547 1.00 89.25 195 GLU A O 1
ATOM 1608 N N . MET A 1 196 ? -0.217 7.877 4.195 1.00 93.00 196 MET A N 1
ATOM 1609 C CA . MET A 1 196 ? -1.333 7.436 5.035 1.00 93.00 196 MET A CA 1
ATOM 1610 C C . MET A 1 196 ? -2.429 6.723 4.228 1.00 93.00 196 MET A C 1
ATOM 1612 O O . MET A 1 196 ? -3.002 5.748 4.718 1.00 93.00 196 MET A O 1
ATOM 1616 N N . TYR A 1 197 ? -2.704 7.165 2.999 1.00 95.19 197 TYR A N 1
ATOM 1617 C CA . TYR A 1 197 ? -3.697 6.541 2.126 1.00 95.19 197 TYR A CA 1
ATOM 1618 C C . TYR A 1 197 ? -3.271 5.144 1.666 1.00 95.19 197 TYR A C 1
ATOM 1620 O O . TYR A 1 197 ? -4.079 4.216 1.739 1.00 95.19 197 TYR A O 1
ATOM 1628 N N . ILE A 1 198 ? -2.009 4.945 1.272 1.00 95.06 198 ILE A N 1
ATOM 1629 C CA . ILE A 1 198 ? -1.528 3.599 0.932 1.00 95.06 198 ILE A CA 1
ATOM 1630 C C . ILE A 1 198 ? -1.570 2.668 2.147 1.00 95.06 198 ILE A C 1
ATOM 1632 O O . ILE A 1 198 ? -1.994 1.520 2.016 1.00 95.06 198 ILE A O 1
ATOM 1636 N N . TYR A 1 199 ? -1.234 3.142 3.349 1.00 95.88 199 TYR A N 1
ATOM 1637 C CA . TYR A 1 199 ? -1.341 2.311 4.549 1.00 95.88 199 TYR A CA 1
ATOM 1638 C C . TYR A 1 199 ? -2.795 2.020 4.935 1.00 95.88 199 TYR A C 1
ATOM 1640 O O . TYR A 1 199 ? -3.090 0.903 5.355 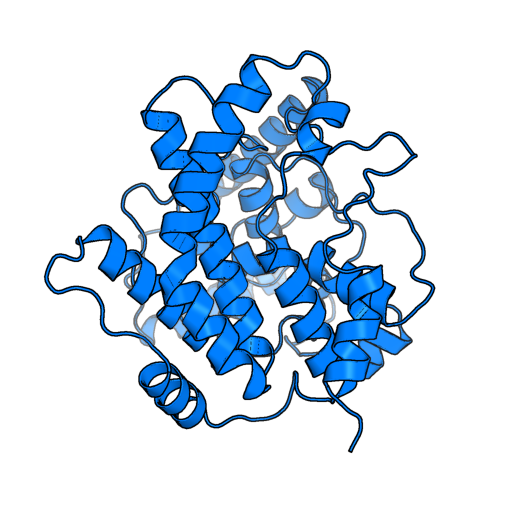1.00 95.88 199 TYR A O 1
ATOM 1648 N N . ALA A 1 200 ? -3.728 2.952 4.720 1.00 97.62 200 ALA A N 1
ATOM 1649 C CA . ALA A 1 200 ? -5.161 2.677 4.831 1.00 97.62 200 ALA A CA 1
ATOM 1650 C C . ALA A 1 200 ? -5.596 1.568 3.856 1.00 97.62 200 ALA A C 1
ATOM 1652 O O . ALA A 1 200 ? -6.294 0.635 4.247 1.00 97.62 200 ALA A O 1
ATOM 1653 N N . PHE A 1 201 ? -5.124 1.621 2.609 1.00 98.06 201 PHE A N 1
ATOM 1654 C CA . PHE A 1 201 ? -5.363 0.582 1.608 1.00 98.06 201 PHE A CA 1
ATOM 1655 C C . PHE A 1 201 ? -4.768 -0.778 2.006 1.00 98.06 201 PHE A C 1
ATOM 1657 O O . PHE A 1 201 ? -5.446 -1.799 1.895 1.00 98.06 201 PHE A O 1
ATOM 1664 N N . ILE A 1 202 ? -3.547 -0.806 2.547 1.00 97.50 202 ILE A N 1
ATOM 1665 C CA . ILE A 1 202 ? -2.920 -2.030 3.069 1.00 97.50 202 ILE A CA 1
ATOM 1666 C C . ILE A 1 202 ? -3.716 -2.591 4.253 1.00 97.50 202 ILE A C 1
ATOM 1668 O O . ILE A 1 202 ? -3.964 -3.793 4.301 1.00 97.50 202 ILE A O 1
ATOM 1672 N N . LEU A 1 203 ? -4.170 -1.746 5.187 1.00 97.62 203 LEU A N 1
ATOM 1673 C CA . LEU A 1 203 ? -5.012 -2.190 6.304 1.00 97.62 203 LEU A CA 1
ATOM 1674 C C . LEU A 1 203 ? -6.341 -2.789 5.838 1.00 97.62 203 LEU A C 1
ATOM 1676 O O . LEU A 1 203 ? -6.841 -3.713 6.479 1.00 97.62 203 LEU A O 1
ATOM 1680 N N . GLY A 1 204 ? -6.883 -2.322 4.712 1.00 97.94 204 GLY A N 1
ATOM 1681 C CA . GLY A 1 204 ? -8.050 -2.932 4.080 1.00 97.94 204 GLY A CA 1
ATOM 1682 C C . GLY A 1 204 ? -7.834 -4.405 3.713 1.00 97.94 204 GLY A C 1
ATOM 1683 O O . GLY A 1 204 ? -8.775 -5.181 3.794 1.00 97.94 204 GLY A O 1
ATOM 1684 N N . GLN A 1 205 ? -6.598 -4.826 3.417 1.00 97.94 205 GLN A N 1
ATOM 1685 C CA . GLN A 1 205 ? -6.256 -6.220 3.082 1.00 97.94 205 GLN A CA 1
ATOM 1686 C C . GLN A 1 205 ? -5.989 -7.110 4.308 1.00 97.94 205 GLN A C 1
ATOM 1688 O O . GLN A 1 205 ? -5.765 -8.310 4.168 1.00 97.94 205 GLN A O 1
ATOM 1693 N N . VAL A 1 206 ? -6.007 -6.556 5.527 1.00 97.75 206 VAL A N 1
ATOM 1694 C CA . VAL A 1 206 ? -5.771 -7.328 6.761 1.00 97.75 206 VAL A CA 1
ATOM 1695 C C . VAL A 1 206 ? -6.921 -8.299 7.038 1.00 97.75 206 VAL A C 1
ATOM 1697 O O . VAL A 1 206 ? -6.696 -9.343 7.638 1.00 97.75 206 VAL A O 1
ATOM 1700 N N . HIS A 1 207 ? -8.154 -7.980 6.641 1.00 96.75 207 HIS A N 1
ATOM 1701 C CA . HIS A 1 207 ? -9.335 -8.845 6.819 1.00 96.75 207 HIS A CA 1
ATOM 1702 C C . HIS A 1 207 ? -9.547 -9.379 8.256 1.00 96.75 207 HIS A C 1
ATOM 1704 O O . HIS A 1 207 ? -10.213 -10.387 8.470 1.00 96.75 207 HIS A O 1
ATOM 1710 N N . LEU A 1 208 ? -9.067 -8.672 9.283 1.00 97.00 208 LEU A N 1
ATOM 1711 C CA . LEU A 1 208 ? -9.365 -8.949 10.693 1.00 97.00 208 LEU A CA 1
ATOM 1712 C C . LEU A 1 208 ? -10.236 -7.819 11.235 1.00 97.00 208 LEU A C 1
ATOM 1714 O O . LEU A 1 208 ? -9.780 -6.682 11.252 1.00 97.00 208 LEU A O 1
ATOM 1718 N N . LYS A 1 209 ? -11.448 -8.101 11.736 1.00 96.81 209 LYS A N 1
ATOM 1719 C CA . LYS A 1 209 ? -12.333 -7.050 12.294 1.00 96.81 209 LYS A CA 1
ATOM 1720 C C . LYS A 1 209 ? -11.680 -6.253 13.435 1.00 96.81 209 LYS A C 1
ATOM 1722 O O . LYS A 1 209 ? -11.968 -5.074 13.608 1.00 96.81 209 LYS A O 1
ATOM 1727 N N . SER A 1 210 ? -10.717 -6.842 14.147 1.00 97.00 210 SER A N 1
ATOM 1728 C CA . SER A 1 210 ? -9.933 -6.153 15.182 1.00 97.00 210 SER A CA 1
ATOM 1729 C C . SER A 1 210 ? -9.106 -4.960 14.670 1.00 97.00 210 SER A C 1
ATOM 1731 O O . SER A 1 210 ? -8.661 -4.167 15.496 1.00 97.00 210 SER A O 1
ATOM 1733 N N . ILE A 1 211 ? -8.918 -4.790 13.350 1.00 97.00 211 ILE A N 1
ATOM 1734 C CA . ILE A 1 211 ? -8.271 -3.592 12.789 1.00 97.00 211 ILE A CA 1
ATOM 1735 C C . ILE A 1 211 ? -9.189 -2.366 12.786 1.00 97.00 211 ILE A C 1
ATOM 1737 O O . ILE A 1 211 ? -8.704 -1.239 12.765 1.00 97.00 211 ILE A O 1
ATOM 1741 N N . ILE A 1 212 ? -10.511 -2.561 12.818 1.00 98.06 212 ILE A N 1
ATOM 1742 C CA . ILE A 1 212 ? -11.489 -1.485 12.621 1.00 98.06 212 ILE A CA 1
ATOM 1743 C C . ILE A 1 212 ? -11.326 -0.356 13.653 1.00 98.06 212 ILE A C 1
ATOM 1745 O O . ILE A 1 212 ? -11.246 0.799 13.233 1.00 98.06 212 ILE A O 1
ATOM 1749 N N . PRO A 1 213 ? -11.199 -0.623 14.971 1.00 97.31 213 PRO A N 1
ATOM 1750 C CA . PRO A 1 213 ? -10.989 0.444 15.952 1.00 97.31 213 PRO A CA 1
ATOM 1751 C C . PRO A 1 213 ? -9.680 1.216 15.740 1.00 97.31 213 PRO A C 1
ATOM 1753 O O . PRO A 1 213 ? -9.646 2.428 15.932 1.00 97.31 213 PRO A O 1
ATOM 1756 N N . ILE A 1 214 ? -8.619 0.528 15.309 1.00 95.75 214 ILE A N 1
ATOM 1757 C CA . ILE A 1 214 ? -7.298 1.125 15.060 1.00 95.75 214 ILE A CA 1
ATOM 1758 C C . ILE A 1 214 ? -7.361 2.021 13.830 1.00 95.75 214 ILE A C 1
ATOM 1760 O O . ILE A 1 214 ? -6.924 3.169 13.861 1.00 95.75 214 ILE A O 1
ATOM 1764 N N . PHE A 1 215 ? -7.975 1.531 12.755 1.00 97.50 215 PHE A N 1
ATOM 1765 C CA . PHE A 1 215 ? -8.162 2.327 11.555 1.00 97.50 215 PHE A CA 1
ATOM 1766 C C . PHE A 1 215 ? -9.079 3.534 11.808 1.00 97.50 215 PHE A C 1
ATOM 1768 O O . PHE A 1 215 ? -8.781 4.639 11.356 1.00 97.50 215 PHE A O 1
ATOM 1775 N N . ALA A 1 216 ? -10.147 3.372 12.595 1.00 97.75 216 ALA A N 1
ATOM 1776 C CA . ALA A 1 216 ? -10.993 4.487 13.013 1.00 97.75 216 ALA A CA 1
ATOM 1777 C C . ALA A 1 216 ? -10.197 5.546 13.799 1.00 97.75 216 ALA A C 1
ATOM 1779 O O . ALA A 1 216 ? -10.367 6.743 13.564 1.00 97.75 216 ALA A O 1
ATOM 1780 N N . GLU A 1 217 ? -9.301 5.132 14.701 1.00 95.75 217 GLU A N 1
ATOM 1781 C CA . GLU A 1 217 ? -8.387 6.045 15.397 1.00 95.75 217 GLU A CA 1
ATOM 1782 C C . GLU A 1 217 ? -7.474 6.789 14.416 1.00 95.75 217 GLU A C 1
ATOM 1784 O O . GLU A 1 217 ? -7.324 8.008 14.535 1.00 95.75 217 GLU A O 1
ATOM 1789 N N . TRP A 1 218 ? -6.917 6.098 13.417 1.00 95.44 218 TRP A N 1
ATOM 1790 C CA . TRP A 1 218 ? -6.084 6.729 12.392 1.00 95.44 218 TRP A CA 1
ATOM 1791 C C . TRP A 1 218 ? -6.859 7.800 11.640 1.00 95.44 218 TRP A C 1
ATOM 1793 O O . TRP A 1 218 ? -6.428 8.947 11.632 1.00 95.44 218 TRP A O 1
ATOM 1803 N N . VAL A 1 219 ? -8.041 7.473 11.111 1.00 96.12 219 VAL A N 1
ATOM 1804 C CA . VAL A 1 219 ? -8.905 8.428 10.396 1.00 96.12 219 VAL A CA 1
ATOM 1805 C C . VAL A 1 219 ? -9.170 9.694 11.223 1.00 96.12 219 VAL A C 1
ATOM 1807 O O . VAL A 1 219 ? -9.220 10.792 10.672 1.00 96.12 219 VAL A O 1
ATOM 1810 N N . ASN A 1 220 ? -9.311 9.565 12.546 1.00 93.69 220 ASN A N 1
ATOM 1811 C CA . ASN A 1 220 ? -9.585 10.701 13.427 1.00 93.69 220 ASN A CA 1
ATOM 1812 C C . ASN A 1 220 ? -8.333 11.513 13.809 1.00 93.69 220 ASN A C 1
ATOM 1814 O O . ASN A 1 220 ? -8.464 12.673 14.202 1.00 93.69 220 ASN A O 1
ATOM 1818 N N . THR A 1 221 ? -7.130 10.931 13.760 1.00 92.81 221 THR A N 1
ATOM 1819 C CA . THR A 1 221 ? -5.945 11.514 14.423 1.00 92.81 221 THR A CA 1
ATOM 1820 C C . THR A 1 221 ? -4.727 11.718 13.526 1.00 92.81 221 THR A C 1
ATOM 1822 O O . THR A 1 221 ? -3.862 12.532 13.875 1.00 92.81 221 THR A O 1
ATOM 1825 N N . SER A 1 222 ? -4.641 11.035 12.382 1.00 91.25 222 SER A N 1
ATOM 1826 C CA . SER A 1 222 ? -3.425 10.975 11.568 1.00 91.25 222 SER A CA 1
ATOM 1827 C C . SER A 1 222 ? -3.082 12.301 10.898 1.00 91.25 222 SER A C 1
ATOM 1829 O O . SER A 1 222 ? -1.931 12.709 10.974 1.00 91.25 222 SER A O 1
ATOM 1831 N N . MET A 1 223 ? -4.041 13.040 10.334 1.00 92.00 223 MET A N 1
ATOM 1832 C CA . MET A 1 223 ? -3.751 14.335 9.692 1.00 92.00 223 MET A CA 1
ATOM 1833 C C . MET A 1 223 ? -3.141 15.360 10.673 1.00 92.00 223 MET A C 1
ATOM 1835 O O . MET A 1 223 ? -2.036 15.853 10.414 1.00 92.00 223 MET A O 1
ATOM 1839 N N . PRO A 1 224 ? -3.742 15.635 11.854 1.00 90.38 224 PRO A N 1
ATOM 1840 C CA . PRO A 1 224 ? -3.095 16.469 12.867 1.00 90.38 224 PRO A CA 1
ATOM 1841 C C . PRO A 1 224 ? -1.751 15.907 13.344 1.00 90.38 224 PRO A C 1
ATOM 1843 O O . PRO A 1 224 ? -0.864 16.670 13.730 1.00 90.38 224 PRO A O 1
ATOM 1846 N N . HIS A 1 225 ? -1.591 14.581 13.359 1.00 87.88 225 HIS A N 1
ATOM 1847 C CA . HIS A 1 225 ? -0.332 13.940 13.720 1.00 87.88 225 HIS A CA 1
ATOM 1848 C C . HIS A 1 225 ? 0.761 14.193 12.672 1.00 87.88 225 HIS A C 1
ATOM 1850 O O . HIS A 1 225 ? 1.847 14.613 13.060 1.00 87.88 225 HIS A O 1
ATOM 1856 N N . CYS A 1 226 ? 0.476 14.030 11.376 1.00 86.12 226 CYS A N 1
ATOM 1857 C CA . CYS A 1 226 ? 1.388 14.320 10.265 1.00 86.12 226 CYS A CA 1
ATOM 1858 C C . CYS A 1 226 ? 1.825 15.789 10.271 1.00 86.12 226 CYS A C 1
ATOM 1860 O O . CYS A 1 226 ? 3.020 16.076 10.218 1.00 86.12 226 CYS A O 1
ATOM 1862 N N . SER A 1 227 ? 0.878 16.718 10.435 1.00 87.06 227 SER A N 1
ATOM 1863 C CA . SER A 1 227 ? 1.182 18.152 10.520 1.00 87.06 227 SER A CA 1
ATOM 1864 C C . SER A 1 227 ? 2.089 18.489 11.712 1.00 87.06 227 SER A C 1
ATOM 1866 O O . SER A 1 227 ? 3.121 19.151 11.552 1.00 87.06 227 SER A O 1
ATOM 1868 N N . ARG A 1 228 ? 1.755 18.005 12.919 1.00 85.31 228 ARG A N 1
ATOM 1869 C CA . ARG A 1 228 ? 2.613 18.183 14.104 1.00 85.31 228 ARG A CA 1
ATOM 1870 C C . ARG A 1 228 ? 3.982 17.543 13.919 1.00 85.31 228 ARG A C 1
ATOM 1872 O O . ARG A 1 228 ? 4.979 18.124 14.339 1.00 85.31 228 ARG A O 1
ATOM 1879 N N . TRP A 1 229 ? 4.029 16.355 13.325 1.00 81.06 229 TRP A N 1
ATOM 1880 C CA . TRP A 1 229 ? 5.270 15.640 13.074 1.00 81.06 229 TRP A CA 1
ATOM 1881 C C . TRP A 1 229 ? 6.190 16.457 12.167 1.00 81.06 229 TRP A C 1
ATOM 1883 O O . TRP A 1 229 ? 7.313 16.727 12.580 1.00 81.06 229 TRP A O 1
ATOM 1893 N N . LEU A 1 230 ? 5.701 16.955 11.024 1.00 78.50 230 LEU A N 1
ATOM 1894 C CA . LEU A 1 230 ? 6.477 17.826 10.129 1.00 78.50 230 LEU A CA 1
ATOM 1895 C C . LEU A 1 230 ? 6.956 19.098 10.835 1.00 78.50 230 LEU A C 1
ATOM 1897 O O . LEU A 1 230 ? 8.125 19.469 10.735 1.00 78.50 230 LEU A O 1
ATOM 1901 N N . THR A 1 231 ? 6.068 19.727 11.609 1.00 79.62 231 THR A N 1
ATOM 1902 C CA . THR A 1 231 ? 6.370 20.966 12.342 1.00 79.62 231 THR A CA 1
ATOM 1903 C C . THR A 1 231 ? 7.484 20.750 13.372 1.00 79.62 231 THR A C 1
ATOM 1905 O O . THR A 1 231 ? 8.357 21.598 13.533 1.00 79.62 231 THR A O 1
ATOM 1908 N N . ASN A 1 232 ? 7.493 19.598 14.050 1.00 76.25 232 ASN A N 1
ATOM 1909 C CA . ASN A 1 232 ? 8.499 19.244 15.053 1.00 76.25 232 ASN A CA 1
ATOM 1910 C C . ASN A 1 232 ? 9.797 18.699 14.435 1.00 76.25 232 ASN A C 1
ATOM 1912 O O . ASN A 1 232 ? 10.870 18.900 15.005 1.00 76.25 232 ASN A O 1
ATOM 1916 N N . ALA A 1 233 ? 9.713 18.020 13.284 1.00 70.06 233 ALA A N 1
ATOM 1917 C CA . ALA A 1 233 ? 10.871 17.527 12.530 1.00 70.06 233 ALA A CA 1
ATOM 1918 C C . ALA A 1 233 ? 11.814 18.669 12.180 1.00 70.06 233 ALA A C 1
ATOM 1920 O O . ALA A 1 233 ? 13.039 18.548 12.244 1.00 70.06 233 ALA A O 1
ATOM 1921 N N . TYR A 1 234 ? 11.202 19.786 11.797 1.00 66.75 234 TYR A N 1
ATOM 1922 C CA . TYR A 1 234 ? 11.883 20.836 11.086 1.00 66.75 234 TYR A CA 1
ATOM 1923 C C . TYR A 1 234 ? 12.978 21.543 11.908 1.00 66.75 234 TYR A C 1
ATOM 1925 O O . TYR A 1 234 ? 14.136 21.559 11.472 1.00 66.75 234 TYR A O 1
ATOM 1933 N N . PRO A 1 235 ? 12.707 22.043 13.132 1.00 66.19 235 PRO A N 1
ATOM 1934 C CA . PRO A 1 235 ? 13.736 22.677 13.954 1.00 66.19 235 PRO A CA 1
ATOM 1935 C C . PRO A 1 235 ? 14.834 21.707 14.403 1.00 66.19 235 PRO A C 1
ATOM 1937 O O . PRO A 1 235 ? 15.975 22.123 14.608 1.00 66.19 235 PRO A O 1
ATOM 1940 N N . LEU A 1 236 ? 14.504 20.423 14.586 1.00 64.56 236 LEU A N 1
ATOM 1941 C CA . LEU A 1 236 ? 15.468 19.405 15.010 1.00 64.56 236 LEU A CA 1
ATOM 1942 C C . LEU A 1 236 ? 16.506 19.130 13.923 1.00 64.56 236 LEU A C 1
ATOM 1944 O O . LEU A 1 236 ? 17.685 18.977 14.243 1.00 64.56 236 LEU A O 1
ATOM 1948 N N . TRP A 1 237 ? 16.081 19.108 12.658 1.00 59.81 237 TRP A N 1
ATOM 1949 C CA . TRP A 1 237 ? 16.978 18.954 11.517 1.00 59.81 237 TRP A CA 1
ATOM 1950 C C . TRP A 1 237 ? 17.897 20.170 11.343 1.00 59.81 237 TRP A C 1
ATOM 1952 O O . TRP A 1 237 ? 19.111 20.000 11.281 1.00 59.81 237 TRP A O 1
ATOM 1962 N N . LEU A 1 238 ? 17.348 21.394 11.362 1.00 57.47 238 LEU A N 1
ATOM 1963 C CA . LEU A 1 238 ? 18.125 22.631 11.173 1.00 57.47 238 LEU A CA 1
ATOM 1964 C C . LEU A 1 238 ? 19.277 22.801 12.175 1.00 57.47 238 LEU A C 1
ATOM 1966 O O . LEU A 1 238 ? 20.334 23.322 11.829 1.00 57.47 238 LEU A O 1
ATOM 1970 N N . ASN A 1 239 ? 19.061 22.394 13.426 1.00 61.09 239 ASN A N 1
ATOM 1971 C CA . ASN A 1 239 ? 19.996 22.647 14.525 1.00 61.09 239 ASN A CA 1
ATOM 1972 C C . ASN A 1 239 ? 20.977 21.494 14.778 1.00 61.09 239 ASN A C 1
ATOM 1974 O O . ASN A 1 239 ? 21.746 21.535 15.739 1.00 61.09 239 ASN A O 1
ATOM 1978 N N . THR A 1 240 ? 20.947 20.457 13.943 1.00 58.41 240 THR A N 1
ATOM 1979 C CA . THR A 1 240 ? 21.700 19.226 14.159 1.00 58.41 240 THR A CA 1
ATOM 1980 C C . THR A 1 240 ? 22.740 19.020 13.067 1.00 58.41 240 THR A C 1
ATOM 1982 O O . THR A 1 240 ? 22.405 18.815 11.906 1.00 58.41 240 THR A O 1
ATOM 1985 N N . SER A 1 241 ? 24.013 18.970 13.456 1.00 54.53 241 SER A N 1
ATOM 1986 C CA . SER A 1 241 ? 25.097 18.468 12.601 1.00 54.53 241 SER A CA 1
ATOM 1987 C C . SER A 1 241 ? 25.195 16.933 12.589 1.00 54.53 241 SER A C 1
ATOM 1989 O O . SER A 1 241 ? 25.796 16.375 11.675 1.00 54.53 241 SER A O 1
ATOM 1991 N N . ASP A 1 242 ? 24.586 16.243 13.565 1.00 62.00 242 ASP A N 1
ATOM 1992 C CA . ASP A 1 242 ? 24.544 14.776 13.682 1.00 62.00 242 ASP A CA 1
ATOM 1993 C C . ASP A 1 242 ? 23.102 14.234 13.700 1.00 62.00 242 ASP A C 1
ATOM 1995 O O . ASP A 1 242 ? 22.505 13.964 14.750 1.00 62.00 242 ASP A O 1
ATOM 1999 N N . TYR A 1 243 ? 22.517 14.086 12.506 1.00 55.66 243 TYR A N 1
ATOM 2000 C CA . TYR A 1 243 ? 21.130 13.639 12.338 1.00 55.66 243 TYR A CA 1
ATOM 2001 C C . TYR A 1 243 ? 20.865 12.274 12.988 1.00 55.66 243 TYR A C 1
ATOM 2003 O O . TYR A 1 243 ? 19.757 12.033 13.462 1.00 55.66 243 TYR A O 1
ATOM 2011 N N . LYS A 1 244 ? 21.878 11.398 13.088 1.00 56.66 244 LYS A N 1
ATOM 2012 C CA . LYS A 1 244 ? 21.740 10.072 13.713 1.00 56.66 244 LYS A CA 1
ATOM 2013 C C . LYS A 1 244 ? 21.476 10.150 15.212 1.00 56.66 244 LYS A C 1
ATOM 2015 O O . LYS A 1 244 ? 20.851 9.245 15.765 1.00 56.66 244 LYS A O 1
ATOM 2020 N N . GLN A 1 245 ? 21.967 11.184 15.890 1.00 60.47 245 GLN A N 1
ATOM 2021 C CA . GLN A 1 245 ? 21.735 11.347 17.321 1.00 60.47 245 GLN A CA 1
ATOM 2022 C C . GLN A 1 245 ? 20.392 12.031 17.599 1.00 60.47 245 GLN A C 1
ATOM 2024 O O . GLN A 1 245 ? 19.678 11.611 18.512 1.00 60.47 245 GLN A O 1
ATOM 2029 N N . SER A 1 246 ? 20.004 13.006 16.776 1.00 56.66 246 SER A N 1
ATOM 2030 C CA . SER A 1 246 ? 18.725 13.716 16.920 1.00 56.66 246 SER A CA 1
ATOM 2031 C C . SER A 1 246 ? 17.519 12.901 16.451 1.00 56.66 246 SER A C 1
ATOM 2033 O O . SER A 1 246 ? 16.447 13.017 17.044 1.00 56.66 246 SER A O 1
ATOM 2035 N N . SER A 1 247 ? 17.688 12.008 15.468 1.00 54.94 247 SER A N 1
ATOM 2036 C CA . SER A 1 247 ? 16.623 11.109 15.005 1.00 54.94 247 SER A CA 1
ATOM 2037 C C . SER A 1 247 ? 16.167 10.110 16.075 1.00 54.94 247 SER A C 1
ATOM 2039 O O . SER A 1 247 ? 15.015 9.693 16.071 1.00 54.94 247 SER A O 1
ATOM 2041 N N . LYS A 1 248 ? 17.005 9.788 17.073 1.00 60.00 248 LYS A N 1
ATOM 2042 C CA . LYS A 1 248 ? 16.612 8.933 18.215 1.00 60.00 248 LYS A CA 1
ATOM 2043 C C . LYS A 1 248 ? 15.507 9.548 19.076 1.00 60.00 248 LYS A C 1
ATOM 2045 O O . LYS A 1 248 ? 14.726 8.821 19.686 1.00 60.00 248 LYS A O 1
ATOM 2050 N N . ASN A 1 249 ? 15.438 10.878 19.114 1.00 52.62 249 ASN A N 1
ATOM 2051 C CA . ASN A 1 249 ? 14.381 11.624 19.800 1.00 52.62 249 ASN A CA 1
ATOM 2052 C C . ASN A 1 249 ? 13.183 11.905 18.883 1.00 52.62 249 ASN A C 1
ATOM 2054 O O . ASN A 1 249 ? 12.180 12.457 19.330 1.00 52.62 249 ASN A O 1
ATOM 2058 N N . PHE A 1 250 ? 13.286 11.528 17.608 1.00 57.12 250 PHE A N 1
ATOM 2059 C CA . PHE A 1 250 ? 12.324 11.841 16.573 1.00 57.12 250 PHE A CA 1
ATOM 2060 C C . PHE A 1 250 ? 11.682 10.555 16.056 1.00 57.12 250 PHE A C 1
ATOM 2062 O O . PHE A 1 250 ? 12.176 9.892 15.147 1.00 57.12 250 PHE A O 1
ATOM 2069 N N . ARG A 1 251 ? 10.576 10.158 16.687 1.00 57.72 251 ARG A N 1
ATOM 2070 C CA . ARG A 1 251 ? 9.850 8.952 16.283 1.00 57.72 251 ARG A CA 1
ATOM 2071 C C . ARG A 1 251 ? 8.991 9.272 15.067 1.00 57.72 251 ARG A C 1
ATOM 2073 O O . ARG A 1 251 ? 8.073 10.085 15.160 1.00 57.72 251 ARG A O 1
ATOM 2080 N N . PHE A 1 252 ? 9.309 8.641 13.938 1.00 62.12 252 PHE A N 1
ATOM 2081 C CA . PHE A 1 252 ? 8.393 8.559 12.802 1.00 62.12 252 PHE A CA 1
ATOM 2082 C C . PHE A 1 252 ? 7.056 7.973 13.287 1.00 62.12 252 PHE A C 1
ATOM 2084 O O . PHE A 1 252 ? 7.076 7.145 14.210 1.00 62.12 252 PHE A O 1
ATOM 2091 N N . PRO A 1 253 ? 5.907 8.394 12.736 1.00 66.75 253 PRO A N 1
ATOM 2092 C CA . PRO A 1 253 ? 4.635 7.834 13.160 1.00 66.75 253 PRO A CA 1
ATOM 2093 C C . PRO A 1 253 ? 4.636 6.305 12.992 1.00 66.75 253 PRO A C 1
ATOM 2095 O O . PRO A 1 253 ? 5.214 5.760 12.052 1.00 66.75 253 PRO A O 1
ATOM 2098 N N . THR A 1 254 ? 4.013 5.587 13.923 1.00 79.25 254 THR A N 1
ATOM 2099 C CA . THR A 1 254 ? 4.121 4.121 14.005 1.00 79.25 254 THR A CA 1
ATOM 2100 C C . THR A 1 254 ? 3.291 3.375 12.962 1.00 79.25 254 THR A C 1
ATOM 2102 O O . THR A 1 254 ? 3.290 2.147 12.989 1.00 79.25 254 THR A O 1
ATOM 2105 N N . PHE A 1 255 ? 2.614 4.077 12.044 1.00 81.75 255 PHE A N 1
ATOM 2106 C CA . PHE A 1 255 ? 1.671 3.470 11.100 1.00 81.75 255 PHE A CA 1
ATOM 2107 C C . PHE A 1 255 ? 2.306 2.358 10.260 1.00 81.75 255 PHE A C 1
ATOM 2109 O O . PHE A 1 255 ? 1.708 1.298 10.121 1.00 81.75 255 PHE A O 1
ATOM 2116 N N . ILE A 1 256 ? 3.557 2.528 9.810 1.00 85.75 256 ILE A N 1
ATOM 2117 C CA . ILE A 1 256 ? 4.274 1.496 9.041 1.00 85.75 256 ILE A CA 1
ATOM 2118 C C . ILE A 1 256 ? 4.401 0.216 9.872 1.00 85.75 256 ILE A C 1
ATOM 2120 O O . ILE A 1 256 ? 4.005 -0.867 9.447 1.00 85.75 256 ILE A O 1
ATOM 2124 N N . ALA A 1 257 ? 4.911 0.357 11.097 1.00 88.62 257 ALA A N 1
ATOM 2125 C CA . ALA A 1 257 ? 5.124 -0.762 12.004 1.00 88.62 257 ALA A CA 1
ATOM 2126 C C . ALA A 1 257 ? 3.805 -1.446 12.379 1.00 88.62 257 ALA A C 1
ATOM 2128 O O . ALA A 1 257 ? 3.752 -2.663 12.517 1.00 88.62 257 ALA A O 1
ATOM 2129 N N . GLU A 1 258 ? 2.736 -0.679 12.573 1.00 90.56 258 GLU A N 1
ATOM 2130 C CA . GLU A 1 258 ? 1.417 -1.232 12.861 1.00 90.56 258 GLU A CA 1
ATOM 2131 C C . GLU A 1 258 ? 0.862 -2.011 11.665 1.00 90.56 258 GLU A C 1
ATOM 2133 O O . GLU A 1 258 ? 0.474 -3.165 11.841 1.00 90.56 258 GLU A O 1
ATOM 2138 N N . CYS A 1 259 ? 0.907 -1.454 10.451 1.00 93.69 259 CYS A N 1
ATOM 2139 C CA . CYS A 1 259 ? 0.512 -2.166 9.234 1.00 93.69 259 CYS A CA 1
ATOM 2140 C C . CYS A 1 259 ? 1.277 -3.480 9.066 1.00 93.69 259 CYS A C 1
ATOM 2142 O O . CYS A 1 259 ? 0.662 -4.518 8.834 1.00 93.69 259 CYS A O 1
ATOM 2144 N N . GLU A 1 260 ? 2.600 -3.462 9.242 1.00 93.94 260 GLU A N 1
ATOM 2145 C CA . GLU A 1 260 ? 3.441 -4.661 9.166 1.00 93.94 260 GLU A CA 1
ATOM 2146 C C . GLU A 1 260 ? 2.997 -5.740 10.166 1.00 93.94 260 GLU A C 1
ATOM 2148 O O . GLU A 1 260 ? 2.863 -6.911 9.801 1.00 93.94 260 GLU A O 1
ATOM 2153 N N . LYS A 1 261 ? 2.716 -5.357 11.420 1.00 95.75 261 LYS A N 1
ATOM 2154 C CA . LYS A 1 261 ? 2.244 -6.289 12.458 1.00 95.75 261 LYS A CA 1
ATOM 2155 C C . LYS A 1 261 ? 0.888 -6.885 12.113 1.00 95.75 261 LYS A C 1
ATOM 2157 O O . LYS A 1 261 ? 0.709 -8.095 12.241 1.00 95.75 261 LYS A O 1
ATOM 2162 N N . TRP A 1 262 ? -0.058 -6.052 11.693 1.00 97.75 262 TRP A N 1
ATOM 2163 C CA . TRP A 1 262 ? -1.425 -6.476 11.404 1.00 97.75 262 TRP A CA 1
ATOM 2164 C C . TRP A 1 262 ? -1.512 -7.349 10.156 1.00 97.75 262 TRP A C 1
ATOM 2166 O O . TRP A 1 262 ? -2.177 -8.385 10.185 1.00 97.75 262 TRP A O 1
ATOM 2176 N N . MET A 1 263 ? -0.768 -7.008 9.104 1.00 97.75 263 MET A N 1
ATOM 2177 C CA . MET A 1 263 ? -0.636 -7.858 7.922 1.00 97.75 263 MET A CA 1
ATOM 2178 C C . MET A 1 263 ? -0.004 -9.207 8.277 1.00 97.75 263 MET A C 1
ATOM 2180 O O . MET A 1 263 ? -0.484 -10.244 7.824 1.00 97.75 263 MET A O 1
ATOM 2184 N N . TYR A 1 264 ? 1.026 -9.225 9.133 1.00 97.56 264 TYR A N 1
ATOM 2185 C CA . TYR A 1 264 ? 1.637 -10.477 9.584 1.00 97.56 264 TYR A CA 1
ATOM 2186 C C . TYR A 1 264 ? 0.677 -11.322 10.433 1.00 97.56 264 TYR A C 1
ATOM 2188 O O . TYR A 1 264 ? 0.587 -12.536 10.246 1.00 97.56 264 TYR A O 1
ATOM 2196 N N . ALA A 1 265 ? -0.071 -10.703 11.348 1.00 97.88 265 ALA A N 1
ATOM 2197 C CA . ALA A 1 265 ? -1.077 -11.404 12.138 1.00 97.88 265 ALA A CA 1
ATOM 2198 C C . ALA A 1 265 ? -2.165 -12.015 11.242 1.00 97.88 265 ALA A C 1
ATOM 2200 O O . ALA A 1 265 ? -2.490 -13.189 11.406 1.00 97.88 265 ALA A O 1
ATOM 2201 N N . SER A 1 266 ? -2.660 -11.260 10.256 1.00 97.69 266 SER A N 1
ATOM 2202 C CA . SER A 1 266 ? -3.612 -11.758 9.257 1.00 97.69 266 SER A CA 1
ATOM 2203 C C . SER A 1 266 ? -3.056 -12.936 8.463 1.00 97.69 266 SER A C 1
ATOM 2205 O O . SER A 1 266 ? -3.712 -13.971 8.351 1.00 97.69 266 SER A O 1
ATOM 2207 N N . PHE A 1 267 ? -1.808 -12.832 8.005 1.00 97.25 267 PHE A N 1
ATOM 2208 C CA . PHE A 1 267 ? -1.104 -13.925 7.346 1.00 97.25 267 PHE A CA 1
ATOM 2209 C C . PHE A 1 267 ? -1.065 -15.191 8.212 1.00 97.25 267 PHE A C 1
ATOM 2211 O O . PHE A 1 267 ? -1.468 -16.256 7.761 1.00 97.25 267 PHE A O 1
ATOM 2218 N N . LYS A 1 268 ? -0.634 -15.101 9.476 1.00 97.25 268 LYS A N 1
ATOM 2219 C CA . LYS A 1 268 ? -0.525 -16.284 10.351 1.00 97.25 268 LYS A CA 1
ATOM 2220 C C . LYS A 1 268 ? -1.873 -16.858 10.795 1.00 97.25 268 LYS A C 1
ATOM 2222 O O . LYS A 1 268 ? -1.912 -18.000 11.265 1.00 97.25 268 LYS A O 1
ATOM 2227 N N . LEU A 1 269 ? -2.940 -16.074 10.683 1.00 96.88 269 LEU A N 1
ATOM 2228 C CA . LEU A 1 269 ? -4.318 -16.484 10.940 1.00 96.88 269 LEU A CA 1
ATOM 2229 C C . LEU A 1 269 ? -5.052 -16.933 9.666 1.00 96.88 269 LEU A C 1
ATOM 2231 O O . LEU A 1 269 ? -6.215 -17.316 9.770 1.00 96.88 269 LEU A O 1
ATOM 2235 N N . ASN A 1 270 ? -4.373 -16.953 8.511 1.00 96.44 270 ASN A N 1
ATOM 2236 C CA . ASN A 1 270 ? -4.930 -17.295 7.201 1.00 96.44 270 ASN A CA 1
ATOM 2237 C C . ASN A 1 270 ? -6.159 -16.439 6.856 1.00 96.44 270 ASN A C 1
ATOM 2239 O O . ASN A 1 270 ? -7.204 -16.962 6.478 1.00 96.44 270 ASN A O 1
ATOM 2243 N N . CYS A 1 271 ? -6.051 -15.124 7.062 1.00 96.69 271 CYS A N 1
ATOM 2244 C CA . CYS A 1 271 ? -7.127 -14.173 6.782 1.00 96.69 271 CYS A CA 1
ATOM 2245 C C . CYS A 1 271 ? -6.898 -13.342 5.509 1.00 96.69 271 CYS A C 1
ATOM 2247 O O . CYS A 1 271 ? -7.839 -12.728 5.026 1.00 96.69 271 CYS A O 1
ATOM 2249 N N . LEU A 1 272 ? -5.694 -13.323 4.929 1.00 94.00 272 LEU A N 1
ATOM 2250 C CA . LEU A 1 272 ? -5.383 -12.448 3.787 1.00 94.00 272 LEU A CA 1
ATOM 2251 C C . LEU A 1 272 ? -6.190 -12.762 2.516 1.00 94.00 272 LEU A C 1
ATOM 2253 O O . LEU A 1 272 ? -6.466 -11.864 1.729 1.00 94.00 272 LEU A O 1
ATOM 2257 N N . ASP A 1 273 ? -6.561 -14.020 2.292 1.00 90.94 273 ASP A N 1
ATOM 2258 C CA . ASP A 1 273 ? -7.225 -14.494 1.073 1.00 90.94 273 ASP A CA 1
ATOM 2259 C C . ASP A 1 273 ? -8.673 -14.957 1.299 1.00 90.94 273 ASP A C 1
ATOM 2261 O O . ASP A 1 273 ? -9.302 -15.490 0.382 1.00 90.94 273 ASP A O 1
ATOM 2265 N N . ILE A 1 274 ? -9.223 -14.731 2.497 1.00 93.75 274 ILE A N 1
ATOM 2266 C CA . ILE A 1 274 ? -10.616 -15.071 2.796 1.00 93.75 274 ILE A CA 1
ATOM 2267 C C . ILE A 1 274 ? -11.568 -14.094 2.108 1.00 93.75 274 ILE A C 1
ATOM 2269 O O . ILE A 1 274 ? -11.302 -12.896 2.005 1.00 93.75 274 ILE A O 1
ATOM 2273 N N . GLU A 1 275 ? -12.722 -14.606 1.692 1.00 94.62 275 GLU A N 1
ATOM 2274 C CA . GLU A 1 275 ? -13.829 -13.763 1.258 1.00 94.62 275 GLU A CA 1
ATOM 2275 C C . GLU A 1 275 ? -14.441 -13.052 2.473 1.00 94.62 275 GLU A C 1
ATOM 2277 O O . GLU A 1 275 ? -14.739 -13.678 3.494 1.00 94.62 275 GLU A O 1
ATOM 2282 N N . ILE A 1 276 ? -14.628 -11.738 2.358 1.00 96.56 276 ILE A N 1
ATOM 2283 C CA . ILE A 1 276 ? -15.233 -10.898 3.393 1.00 96.56 276 ILE A CA 1
ATOM 2284 C C . ILE A 1 276 ? -16.497 -10.214 2.869 1.00 96.56 276 ILE A C 1
ATOM 2286 O O . ILE A 1 276 ? -16.625 -9.921 1.680 1.00 96.56 276 ILE A O 1
ATOM 2290 N N . CYS A 1 277 ? -17.417 -9.890 3.777 1.00 97.25 277 CYS A N 1
ATOM 2291 C CA . CYS A 1 277 ? -18.503 -8.964 3.482 1.00 97.25 277 CYS A CA 1
ATOM 2292 C C . CYS A 1 277 ? -17.997 -7.529 3.684 1.00 97.25 277 CYS A C 1
ATOM 2294 O O . CYS A 1 277 ? -17.863 -7.068 4.817 1.00 97.25 277 CYS A O 1
ATOM 2296 N N . VAL A 1 278 ? -17.690 -6.832 2.587 1.00 97.50 278 VAL A N 1
ATOM 2297 C CA . VAL A 1 278 ? -17.154 -5.457 2.631 1.00 97.50 278 VAL A CA 1
ATOM 2298 C C . VAL A 1 278 ? -18.098 -4.516 3.383 1.00 97.50 278 VAL A C 1
ATOM 2300 O O . VAL A 1 278 ? -17.640 -3.728 4.207 1.00 97.50 278 VAL A O 1
ATOM 2303 N N . ASP A 1 279 ? -19.407 -4.635 3.157 1.00 97.94 279 ASP A N 1
ATOM 2304 C CA . ASP A 1 279 ? -20.399 -3.745 3.766 1.00 97.94 279 ASP A CA 1
ATOM 2305 C C . ASP A 1 279 ? -20.436 -3.891 5.297 1.00 97.94 279 ASP A C 1
ATOM 2307 O O . ASP A 1 279 ? -20.518 -2.885 5.993 1.00 97.94 279 ASP A O 1
ATOM 2311 N N . GLU A 1 280 ? -20.242 -5.100 5.842 1.00 98.00 280 GLU A N 1
ATOM 2312 C CA . GLU A 1 280 ? -20.133 -5.296 7.297 1.00 98.00 280 GLU A CA 1
ATOM 2313 C C . GLU A 1 280 ? -18.916 -4.575 7.896 1.00 98.00 280 GLU A C 1
ATOM 2315 O O . GLU A 1 280 ? -19.020 -3.955 8.955 1.00 98.00 280 GLU A O 1
ATOM 2320 N N . TYR A 1 281 ? -17.755 -4.635 7.229 1.00 98.19 281 TYR A N 1
ATOM 2321 C CA . TYR A 1 281 ? -16.549 -3.934 7.692 1.00 98.19 281 TYR A CA 1
ATOM 2322 C C . TYR A 1 281 ? -16.760 -2.420 7.682 1.00 98.19 281 TYR A C 1
ATOM 2324 O O . TYR A 1 281 ? -16.341 -1.730 8.612 1.00 98.19 281 TYR A O 1
ATOM 2332 N N . LEU A 1 282 ? -17.411 -1.904 6.637 1.00 98.19 282 LEU A N 1
ATOM 2333 C CA . LEU A 1 282 ? -17.704 -0.482 6.518 1.00 98.19 282 LEU A CA 1
ATOM 2334 C C . LEU A 1 282 ? -18.740 -0.030 7.554 1.00 98.19 282 LEU A C 1
ATOM 2336 O O . LEU A 1 282 ? -18.530 0.999 8.187 1.00 98.19 282 LEU A O 1
ATOM 2340 N N . GLU A 1 283 ? -19.816 -0.785 7.785 1.00 98.25 283 GLU A N 1
ATOM 2341 C CA . GLU A 1 283 ? -20.827 -0.471 8.808 1.00 98.25 283 GLU A CA 1
ATOM 2342 C C . GLU A 1 283 ? -20.224 -0.398 10.219 1.00 98.25 283 GLU A C 1
ATOM 2344 O O . GLU A 1 283 ? -20.477 0.556 10.968 1.00 98.25 283 GLU A O 1
ATOM 2349 N N . GLU A 1 284 ? -19.382 -1.371 10.577 1.00 98.19 284 GLU A N 1
ATOM 2350 C CA . GLU A 1 284 ? -18.662 -1.382 11.853 1.00 98.19 284 GLU A CA 1
ATOM 2351 C C . GLU A 1 284 ? -17.676 -0.212 11.959 1.00 98.19 284 GLU A C 1
ATOM 2353 O O . GLU A 1 284 ? -17.619 0.460 12.993 1.00 98.19 284 GLU A O 1
ATOM 2358 N N . LEU A 1 285 ? -16.946 0.089 10.880 1.00 98.31 285 LEU A N 1
ATOM 2359 C CA . LEU A 1 285 ? -16.053 1.242 10.817 1.00 98.31 285 LEU A CA 1
ATOM 2360 C C . LEU A 1 285 ? -16.811 2.553 11.013 1.00 98.31 285 LEU A C 1
ATOM 2362 O O . LEU A 1 285 ? -16.446 3.335 11.888 1.00 98.31 285 LEU A O 1
ATOM 2366 N N . TYR A 1 286 ? -17.884 2.793 10.259 1.00 98.00 286 TYR A N 1
ATOM 2367 C CA . TYR A 1 286 ? -18.689 4.007 10.394 1.00 98.00 286 TYR A CA 1
ATOM 2368 C C . TYR A 1 286 ? -19.270 4.164 11.801 1.00 98.00 286 TYR A C 1
ATOM 2370 O O . TYR A 1 286 ? -19.352 5.289 12.294 1.00 98.00 286 TYR A O 1
ATOM 2378 N N . SER A 1 287 ? -19.602 3.057 12.467 1.00 97.75 287 SER A N 1
ATOM 2379 C CA . SER A 1 287 ? -20.059 3.056 13.861 1.00 97.75 287 SER A CA 1
ATOM 2380 C C . SER A 1 287 ? -18.948 3.396 14.865 1.00 97.75 287 SER A C 1
ATOM 2382 O O . SER A 1 287 ? -19.233 3.951 15.926 1.00 97.75 287 SER A O 1
ATOM 2384 N N . ALA A 1 288 ? -17.689 3.083 14.546 1.00 97.69 288 ALA A N 1
ATOM 2385 C CA . ALA A 1 288 ? -16.521 3.391 15.372 1.00 97.69 288 ALA A CA 1
ATOM 2386 C C . ALA A 1 288 ? -15.953 4.805 15.137 1.00 97.69 288 ALA A C 1
ATOM 2388 O O . ALA A 1 288 ? -15.209 5.324 15.973 1.00 97.69 288 ALA A O 1
ATOM 2389 N N . LEU A 1 289 ? -16.278 5.442 14.009 1.00 97.81 289 LEU A N 1
ATOM 2390 C CA . LEU A 1 289 ? -15.772 6.770 13.681 1.00 97.81 289 LEU A CA 1
ATOM 2391 C C . LEU A 1 289 ? -16.392 7.859 14.565 1.00 97.81 289 LEU A C 1
ATOM 2393 O O . LEU A 1 289 ? -17.609 7.962 14.722 1.00 97.81 289 LEU A O 1
ATOM 2397 N N . GLN A 1 290 ? -15.554 8.775 15.049 1.00 96.81 290 GLN A N 1
ATOM 2398 C CA . GLN A 1 290 ? -16.041 9.991 15.689 1.00 96.81 290 GLN A CA 1
ATOM 2399 C C . GLN A 1 290 ? -16.658 10.916 14.628 1.00 96.81 290 GLN A C 1
ATOM 2401 O O . GLN A 1 290 ? -16.152 10.976 13.502 1.00 96.81 290 GLN A O 1
ATOM 2406 N N . PRO A 1 291 ? -17.737 11.658 14.925 1.00 96.38 291 PRO A N 1
ATOM 2407 C CA . PRO A 1 291 ? -18.234 12.682 14.013 1.00 96.38 291 PRO A CA 1
ATOM 2408 C C . PRO A 1 291 ? -17.164 13.751 13.776 1.00 96.38 291 PRO A C 1
ATOM 2410 O O . PRO A 1 291 ? -16.492 14.171 14.719 1.00 96.38 291 PRO A O 1
ATOM 2413 N N . LEU A 1 292 ? -17.019 14.224 12.533 1.00 94.25 292 LEU A N 1
ATOM 2414 C CA . LEU A 1 292 ? -16.215 15.423 12.296 1.00 94.25 292 LEU A CA 1
ATOM 2415 C C . LEU A 1 292 ? -16.830 16.611 13.058 1.00 94.25 292 LEU A C 1
ATOM 2417 O O . LEU A 1 292 ? -18.060 16.742 13.080 1.00 94.25 292 LEU A O 1
ATOM 2421 N N . PRO A 1 293 ? -16.013 17.498 13.653 1.00 94.50 293 PRO A N 1
ATOM 2422 C CA . PRO A 1 293 ? -16.515 18.738 14.231 1.00 94.50 293 PRO A CA 1
ATOM 2423 C C . PRO A 1 293 ? -17.306 19.553 13.199 1.00 94.50 293 PRO A C 1
ATOM 2425 O O . PRO A 1 293 ? -16.979 19.553 12.013 1.00 94.50 293 PRO A O 1
ATOM 2428 N N . SER A 1 294 ? -18.323 20.301 13.632 1.00 95.88 294 SER A N 1
ATOM 2429 C CA . SER A 1 294 ? -19.136 21.121 12.717 1.00 95.88 294 SER A CA 1
ATOM 2430 C C . SER A 1 294 ? -18.312 22.186 11.981 1.00 95.88 294 SER A C 1
ATOM 2432 O O . SER A 1 294 ? -18.647 22.565 10.861 1.00 95.88 294 SER A O 1
ATOM 2434 N N . GLN A 1 295 ? -17.211 22.624 12.592 1.00 96.44 295 GLN A N 1
ATOM 2435 C CA . GLN A 1 295 ? -16.227 23.551 12.040 1.00 96.44 295 GLN A CA 1
ATOM 2436 C C . GLN A 1 295 ? -15.091 22.884 11.243 1.00 96.44 295 GLN A C 1
ATOM 2438 O O . GLN A 1 295 ? -14.131 23.575 10.911 1.00 96.44 295 GLN A O 1
ATOM 2443 N N . ALA A 1 296 ? -15.165 21.576 10.962 1.00 95.94 296 ALA A N 1
ATOM 2444 C CA . ALA A 1 296 ? -14.125 20.886 10.203 1.00 95.94 296 ALA A CA 1
ATOM 2445 C C . ALA A 1 296 ? -13.924 21.534 8.825 1.00 95.94 296 ALA A C 1
ATOM 2447 O O . ALA A 1 296 ? -14.895 21.825 8.105 1.00 95.94 296 ALA A O 1
ATOM 2448 N N . THR A 1 297 ? -12.661 21.755 8.472 1.00 95.94 297 THR A N 1
ATOM 2449 C CA . THR A 1 297 ? -12.257 22.373 7.209 1.00 95.94 297 THR A CA 1
ATOM 2450 C C . THR A 1 297 ? -12.593 21.463 6.024 1.00 95.94 297 THR A C 1
ATOM 2452 O O . THR A 1 297 ? -12.941 20.290 6.187 1.00 95.94 297 THR A O 1
ATOM 2455 N N . LEU A 1 298 ? -12.535 22.007 4.803 1.00 93.44 298 LEU A N 1
ATOM 2456 C CA . LEU A 1 298 ? -12.683 21.192 3.594 1.00 93.44 298 LEU A CA 1
ATOM 2457 C C . LEU A 1 298 ? -11.569 20.140 3.505 1.00 93.44 298 LEU A C 1
ATOM 2459 O O . LEU A 1 298 ? -11.852 18.980 3.236 1.00 93.44 298 LEU A O 1
ATOM 2463 N N . GLU A 1 299 ? -10.335 20.527 3.824 1.00 91.12 299 GLU A N 1
ATOM 2464 C CA . GLU A 1 299 ? -9.181 19.630 3.786 1.00 91.12 299 GLU A CA 1
ATOM 2465 C C . GLU A 1 299 ? -9.322 18.456 4.767 1.00 91.12 299 GLU A C 1
ATOM 2467 O O . GLU A 1 299 ? -9.042 17.319 4.402 1.00 91.12 299 GLU A O 1
ATOM 2472 N N . GLU A 1 300 ? -9.819 18.700 5.987 1.00 94.19 300 GLU A N 1
ATOM 2473 C CA . GLU A 1 300 ? -10.072 17.638 6.974 1.00 94.19 300 GLU A CA 1
ATOM 2474 C C . GLU A 1 300 ? -11.133 16.639 6.489 1.00 94.19 300 GLU A C 1
ATOM 2476 O O . GLU A 1 300 ? -11.017 15.435 6.732 1.00 94.19 300 GLU A O 1
ATOM 2481 N N . LYS A 1 301 ? -12.162 17.125 5.784 1.00 95.00 301 LYS A N 1
ATOM 2482 C CA . LYS A 1 301 ? -13.206 16.279 5.186 1.00 95.00 301 LYS A CA 1
ATOM 2483 C C . LYS A 1 301 ? -12.642 15.439 4.045 1.00 95.00 301 LYS A C 1
ATOM 2485 O O . LYS A 1 301 ? -12.794 14.225 4.065 1.00 95.00 301 LYS A O 1
ATOM 2490 N N . GLU A 1 302 ? -11.933 16.066 3.111 1.00 93.19 302 GLU A N 1
ATOM 2491 C CA . GLU A 1 302 ? -11.319 15.386 1.965 1.00 93.19 302 GLU A CA 1
ATOM 2492 C C . GLU A 1 302 ? -10.265 14.358 2.391 1.00 93.19 302 GLU A C 1
ATOM 2494 O O . GLU A 1 302 ? -10.190 13.273 1.811 1.00 93.19 302 GLU A O 1
ATOM 2499 N N . TYR A 1 303 ? -9.467 14.671 3.417 1.00 93.62 303 TYR A N 1
ATOM 2500 C CA . TYR A 1 303 ? -8.505 13.736 3.995 1.00 93.62 303 TYR A CA 1
ATOM 2501 C C . TYR A 1 303 ? -9.209 12.502 4.564 1.00 93.62 303 TYR A C 1
ATOM 2503 O O . TYR A 1 303 ? -8.839 11.370 4.248 1.00 93.62 303 TYR A O 1
ATOM 2511 N N . ARG A 1 304 ? -10.255 12.713 5.374 1.00 96.25 304 ARG A N 1
ATOM 2512 C CA . ARG A 1 304 ? -11.054 11.622 5.937 1.00 96.25 304 ARG A CA 1
ATOM 2513 C C . ARG A 1 304 ? -11.700 10.777 4.845 1.00 96.25 304 ARG A C 1
ATOM 2515 O O . ARG A 1 304 ? -11.598 9.555 4.905 1.00 96.25 304 ARG A O 1
ATOM 2522 N N . ASP A 1 305 ? -12.316 11.404 3.852 1.00 96.00 305 ASP A N 1
ATOM 2523 C CA . ASP A 1 305 ? -12.953 10.698 2.740 1.00 96.00 305 ASP A CA 1
ATOM 2524 C C . ASP A 1 305 ? -11.927 9.875 1.945 1.00 96.00 305 ASP A C 1
ATOM 2526 O O . ASP A 1 305 ? -12.189 8.715 1.636 1.00 96.00 305 ASP A O 1
ATOM 2530 N N . SER A 1 306 ? -10.724 10.415 1.714 1.00 95.12 306 SER A N 1
ATOM 2531 C CA . SER A 1 306 ? -9.627 9.709 1.032 1.00 95.12 306 SER A CA 1
ATOM 2532 C C . SER A 1 306 ? -9.099 8.517 1.836 1.00 95.12 306 SER A C 1
ATOM 2534 O O . SER A 1 306 ? -8.827 7.462 1.262 1.00 95.12 306 SER A O 1
ATOM 2536 N N . MET A 1 307 ? -8.977 8.644 3.163 1.00 97.25 307 MET A N 1
ATOM 2537 C CA . MET A 1 307 ? -8.607 7.525 4.039 1.00 97.25 307 MET A CA 1
ATOM 2538 C C . MET A 1 307 ? -9.649 6.403 3.962 1.00 97.25 307 MET A C 1
ATOM 2540 O O . MET A 1 307 ? -9.291 5.244 3.754 1.00 97.25 307 MET A O 1
ATOM 2544 N N . LEU A 1 308 ? -10.935 6.745 4.099 1.00 97.75 308 LEU A N 1
ATOM 2545 C CA . LEU A 1 308 ? -12.039 5.781 4.052 1.00 97.75 308 LEU A CA 1
ATOM 2546 C C . LEU A 1 308 ? -12.141 5.099 2.686 1.00 97.75 308 LEU A C 1
ATOM 2548 O O . LEU A 1 308 ? -12.268 3.878 2.619 1.00 97.75 308 LEU A O 1
ATOM 2552 N N . GLU A 1 309 ? -12.024 5.871 1.605 1.00 97.31 309 GLU A N 1
ATOM 2553 C CA . GLU A 1 309 ? -11.979 5.344 0.243 1.00 97.31 309 GLU A CA 1
ATOM 2554 C C . GLU A 1 309 ? -10.807 4.374 0.066 1.00 97.31 309 GLU A C 1
ATOM 2556 O O . GLU A 1 309 ? -10.977 3.295 -0.495 1.00 97.31 309 GLU A O 1
ATOM 2561 N N . SER A 1 310 ? -9.620 4.727 0.558 1.00 97.38 310 SER A N 1
ATOM 2562 C CA . SER A 1 310 ? -8.428 3.889 0.411 1.00 97.38 310 SER A CA 1
ATOM 2563 C C . SER A 1 310 ? -8.583 2.558 1.142 1.00 97.38 310 SER A C 1
ATOM 2565 O O . SER A 1 310 ? -8.290 1.511 0.566 1.00 97.38 310 SER A O 1
ATOM 2567 N N . PHE A 1 311 ? -9.129 2.572 2.359 1.00 98.19 311 PHE A N 1
ATOM 2568 C CA . PHE A 1 311 ? -9.444 1.353 3.106 1.00 98.19 311 PHE A CA 1
ATOM 2569 C C . PHE A 1 311 ? 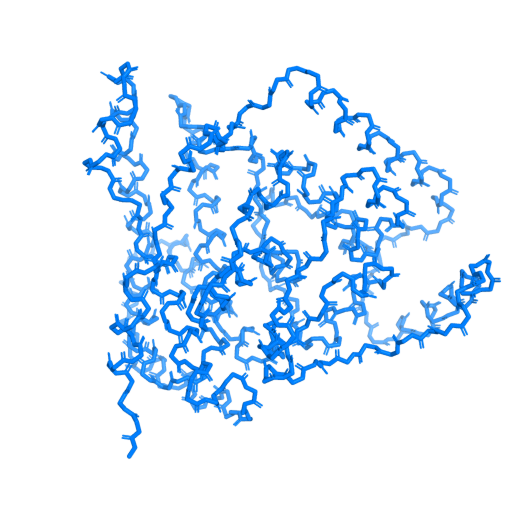-10.496 0.487 2.405 1.00 98.19 311 PHE A C 1
ATOM 2571 O O . PHE A 1 311 ? -10.291 -0.716 2.250 1.00 98.19 311 PHE A O 1
ATOM 2578 N N . GLU A 1 312 ? -11.579 1.088 1.899 1.00 98.06 312 GLU A N 1
ATOM 2579 C CA . GLU A 1 312 ? -12.587 0.382 1.096 1.00 98.06 312 GLU A CA 1
ATOM 2580 C C . GLU A 1 312 ? -11.970 -0.264 -0.155 1.00 98.06 312 GLU A C 1
ATOM 2582 O O . GLU A 1 312 ? -12.252 -1.422 -0.468 1.00 98.06 312 GLU A O 1
ATOM 2587 N N . ARG A 1 313 ? -11.103 0.461 -0.870 1.00 97.56 313 ARG A N 1
ATOM 2588 C CA . ARG A 1 313 ? -10.389 -0.069 -2.040 1.00 97.56 313 ARG A CA 1
ATOM 2589 C C . ARG A 1 313 ? -9.521 -1.267 -1.660 1.00 97.56 313 ARG A C 1
ATOM 2591 O O . ARG A 1 313 ? -9.484 -2.230 -2.420 1.00 97.56 313 ARG A O 1
ATOM 2598 N N . GLY A 1 314 ? -8.889 -1.233 -0.486 1.00 97.88 314 GLY A N 1
ATOM 2599 C CA . GLY A 1 314 ? -8.138 -2.356 0.074 1.00 97.88 314 GLY A CA 1
ATOM 2600 C C . GLY A 1 314 ? -9.018 -3.583 0.306 1.00 97.88 314 GLY A C 1
ATOM 2601 O O . GLY A 1 314 ? -8.712 -4.646 -0.227 1.00 97.88 314 GLY A O 1
ATOM 2602 N N . LEU A 1 315 ? -10.152 -3.408 0.998 1.00 98.00 315 LEU A N 1
ATOM 2603 C CA . LEU A 1 315 ? -11.136 -4.470 1.280 1.00 98.00 315 LEU A CA 1
ATOM 2604 C C . LEU A 1 315 ? -11.700 -5.131 0.012 1.00 98.00 315 LEU A C 1
ATOM 2606 O O . LEU A 1 315 ? -12.060 -6.304 0.021 1.00 98.00 315 LEU A O 1
ATOM 2610 N N . ARG A 1 316 ? -11.837 -4.365 -1.076 1.00 97.12 316 ARG A N 1
ATOM 2611 C CA . ARG A 1 316 ? -12.368 -4.857 -2.359 1.00 97.12 316 ARG A CA 1
ATOM 2612 C C . ARG A 1 316 ? -11.303 -5.491 -3.255 1.00 97.12 316 ARG A C 1
ATOM 2614 O O . ARG A 1 316 ? -11.656 -6.179 -4.213 1.00 97.12 316 ARG A O 1
ATOM 2621 N N . SER A 1 317 ? -10.028 -5.229 -2.984 1.00 97.62 317 SER A N 1
ATOM 2622 C CA . SER A 1 317 ? -8.918 -5.712 -3.801 1.00 97.62 317 SER A CA 1
ATOM 2623 C C . SER A 1 317 ? -8.532 -7.149 -3.463 1.00 97.62 317 SER A C 1
ATOM 2625 O O . SER A 1 317 ? -8.766 -7.653 -2.368 1.00 97.62 317 SER A O 1
ATOM 2627 N N . LYS A 1 318 ? -7.901 -7.822 -4.421 1.00 97.62 318 LYS A N 1
ATOM 2628 C CA . LYS A 1 318 ? -7.220 -9.095 -4.181 1.00 97.62 318 LYS A CA 1
ATOM 2629 C C . LYS A 1 318 ? -5.968 -8.884 -3.313 1.00 97.62 318 LYS A C 1
ATOM 2631 O O . LYS A 1 318 ? -5.320 -7.848 -3.459 1.00 97.62 318 LYS A O 1
ATOM 2636 N N . PRO A 1 319 ? -5.555 -9.879 -2.504 1.00 97.00 319 PRO A N 1
ATOM 2637 C CA . PRO A 1 319 ? -4.379 -9.759 -1.645 1.00 97.00 319 PRO A CA 1
ATOM 2638 C C . PRO A 1 319 ? -3.104 -9.552 -2.464 1.00 97.00 319 PRO A C 1
ATOM 2640 O O . PRO A 1 319 ? -2.645 -10.444 -3.184 1.00 97.00 319 PRO A O 1
ATOM 2643 N N . LEU A 1 320 ? -2.502 -8.373 -2.332 1.00 98.00 320 LEU A N 1
ATOM 2644 C CA . LEU A 1 320 ? -1.308 -7.988 -3.083 1.00 98.00 320 LEU A CA 1
ATOM 2645 C C . LEU A 1 320 ? -0.057 -8.758 -2.658 1.00 98.00 320 LEU A C 1
ATOM 2647 O O . LEU A 1 320 ? 0.862 -8.948 -3.456 1.00 98.00 320 LEU A O 1
ATOM 2651 N N . THR A 1 321 ? -0.039 -9.259 -1.425 1.00 96.94 321 THR A N 1
ATOM 2652 C CA . THR A 1 321 ? 1.004 -10.155 -0.906 1.00 96.94 321 THR A CA 1
ATOM 2653 C C . THR A 1 321 ? 1.055 -11.491 -1.649 1.00 96.94 321 THR A C 1
ATOM 2655 O O . THR A 1 321 ? 2.106 -12.126 -1.684 1.00 96.94 321 THR A O 1
ATOM 2658 N N . CYS A 1 322 ? -0.041 -11.889 -2.301 1.00 97.31 322 CYS A N 1
ATOM 2659 C CA . CYS A 1 322 ? -0.148 -13.108 -3.103 1.00 97.31 322 CYS A CA 1
ATOM 2660 C C . CYS A 1 322 ? 0.258 -12.900 -4.578 1.00 97.31 322 CYS A C 1
ATOM 2662 O O . CYS A 1 322 ? 0.137 -13.815 -5.396 1.00 97.31 322 CYS A O 1
ATOM 2664 N N . PHE A 1 323 ? 0.712 -11.704 -4.967 1.00 97.38 323 PHE A N 1
ATOM 2665 C CA . PHE A 1 323 ? 1.039 -11.372 -6.355 1.00 97.38 323 PHE A CA 1
ATOM 2666 C C . PHE A 1 323 ? 2.556 -11.428 -6.619 1.00 97.38 323 PHE A C 1
ATOM 2668 O O . PHE A 1 323 ? 3.349 -10.743 -5.974 1.00 97.38 323 PHE A O 1
ATOM 2675 N N . ARG A 1 324 ? 2.987 -12.233 -7.604 1.00 95.94 324 ARG A N 1
ATOM 2676 C CA . ARG A 1 324 ? 4.402 -12.320 -8.027 1.00 95.94 324 ARG A CA 1
ATOM 2677 C C . ARG A 1 324 ? 4.756 -11.194 -9.000 1.00 95.94 324 ARG A C 1
ATOM 2679 O O . ARG A 1 324 ? 4.724 -11.388 -10.212 1.00 95.94 324 ARG A O 1
ATOM 2686 N N . TRP A 1 325 ? 5.041 -10.013 -8.458 1.00 95.44 325 TRP A N 1
ATOM 2687 C CA . TRP A 1 325 ? 5.289 -8.766 -9.196 1.00 95.44 325 TRP A CA 1
ATOM 2688 C C . TRP A 1 325 ? 6.262 -8.886 -10.379 1.00 95.44 325 TRP A C 1
ATOM 2690 O O . TRP A 1 325 ? 5.948 -8.445 -11.485 1.00 95.44 325 TRP A O 1
ATOM 2700 N N . ASP A 1 326 ? 7.413 -9.528 -10.177 1.00 92.88 326 ASP A N 1
ATOM 2701 C CA . ASP A 1 326 ? 8.462 -9.688 -11.194 1.00 92.88 326 ASP A CA 1
ATOM 2702 C C . ASP A 1 326 ? 8.012 -10.501 -12.420 1.00 92.88 326 ASP A C 1
ATOM 2704 O O . ASP A 1 326 ? 8.455 -10.253 -13.543 1.00 92.88 326 ASP A O 1
ATOM 2708 N N . ARG A 1 327 ? 7.070 -11.429 -12.234 1.00 93.31 327 ARG A N 1
ATOM 2709 C CA . ARG A 1 327 ? 6.498 -12.265 -13.298 1.00 93.31 327 ARG A CA 1
ATOM 2710 C C . ARG A 1 327 ? 5.654 -11.478 -14.298 1.00 93.31 327 ARG A C 1
ATOM 2712 O O . ARG A 1 327 ? 5.475 -11.932 -15.428 1.00 93.31 327 ARG A O 1
ATOM 2719 N N . TYR A 1 328 ? 5.113 -10.332 -13.886 1.00 94.94 328 TYR A N 1
ATOM 2720 C CA . TYR A 1 328 ? 4.083 -9.611 -14.634 1.00 94.94 328 TYR A CA 1
ATOM 2721 C C . TYR A 1 328 ? 4.512 -8.214 -15.095 1.00 94.94 328 TYR A C 1
ATOM 2723 O O . TYR A 1 328 ? 3.682 -7.453 -15.581 1.00 94.94 328 TYR A O 1
ATOM 2731 N N . LEU A 1 329 ? 5.806 -7.884 -15.032 1.00 93.19 329 LEU A N 1
ATOM 2732 C CA . LEU A 1 329 ? 6.343 -6.581 -15.459 1.00 93.19 329 LEU A CA 1
ATOM 2733 C C . LEU A 1 329 ? 5.988 -6.211 -16.916 1.00 93.19 329 LEU A C 1
ATOM 2735 O O . LEU A 1 329 ? 5.865 -5.034 -17.251 1.00 93.19 329 LEU A O 1
ATOM 2739 N N . GLY A 1 330 ? 5.784 -7.207 -17.783 1.00 91.44 330 GLY A N 1
ATOM 2740 C CA . GLY A 1 330 ? 5.380 -7.006 -19.179 1.00 91.44 330 GLY A CA 1
ATOM 2741 C C . GLY A 1 330 ? 3.878 -6.817 -19.419 1.00 91.44 330 GLY A C 1
ATOM 2742 O O . GLY A 1 330 ? 3.492 -6.571 -20.557 1.00 91.44 330 GLY A O 1
ATOM 2743 N N . TYR A 1 331 ? 3.027 -6.945 -18.397 1.00 92.00 331 TYR A N 1
ATOM 2744 C CA . TYR A 1 331 ? 1.579 -6.762 -18.542 1.00 92.00 331 TYR A CA 1
ATOM 2745 C C . TYR A 1 331 ? 1.191 -5.285 -18.493 1.00 92.00 331 TYR A C 1
ATOM 2747 O O . TYR A 1 331 ? 1.767 -4.564 -17.677 1.00 92.00 331 TYR A O 1
ATOM 2755 N N . PRO A 1 332 ? 0.198 -4.830 -19.285 1.00 93.06 332 PRO A N 1
ATOM 2756 C CA . PRO A 1 332 ? -0.370 -3.493 -19.136 1.00 93.06 332 PRO A CA 1
ATOM 2757 C C . PRO A 1 332 ? -0.773 -3.227 -17.680 1.00 93.06 332 PRO A C 1
ATOM 2759 O O . PRO A 1 332 ? -1.439 -4.059 -17.063 1.00 93.06 332 PRO A O 1
ATOM 2762 N N . LEU A 1 333 ? -0.385 -2.075 -17.126 1.00 93.69 333 LEU A N 1
ATOM 2763 C CA . LEU A 1 333 ? -0.671 -1.725 -15.730 1.00 93.69 333 LEU A CA 1
ATOM 2764 C C . LEU A 1 333 ? -2.178 -1.766 -15.442 1.00 93.69 333 LEU A C 1
ATOM 2766 O O . LEU A 1 333 ? -2.602 -2.261 -14.399 1.00 93.69 333 LEU A O 1
ATOM 2770 N N . GLN A 1 334 ? -2.989 -1.304 -16.393 1.00 89.88 334 GLN A N 1
ATOM 2771 C CA . GLN A 1 334 ? -4.442 -1.327 -16.283 1.00 89.88 334 GLN A CA 1
ATOM 2772 C C . GLN A 1 334 ? -5.002 -2.760 -16.216 1.00 89.88 334 GLN A C 1
ATOM 2774 O O . GLN A 1 334 ? -5.819 -3.043 -15.343 1.00 89.88 334 GLN A O 1
ATOM 2779 N N . GLU A 1 335 ? -4.504 -3.692 -17.040 1.00 92.56 335 GLU A N 1
ATOM 2780 C CA . GLU A 1 335 ? -4.892 -5.112 -16.954 1.00 92.56 335 GLU A CA 1
ATOM 2781 C C . GLU A 1 335 ? -4.514 -5.717 -15.590 1.00 92.56 335 GLU A C 1
ATOM 2783 O O . GLU A 1 335 ? -5.264 -6.521 -15.034 1.00 92.56 335 GLU A O 1
ATOM 2788 N N . VAL A 1 336 ? -3.371 -5.313 -15.020 1.00 96.31 336 VAL A N 1
ATOM 2789 C CA . VAL A 1 336 ? -2.954 -5.732 -13.672 1.00 96.31 336 VAL A CA 1
ATOM 2790 C C . VAL A 1 336 ? -3.911 -5.189 -12.606 1.00 96.31 336 VAL A C 1
ATOM 2792 O O . VAL A 1 336 ? -4.366 -5.962 -11.764 1.00 96.31 336 VAL A O 1
ATOM 2795 N N . ARG A 1 337 ? -4.274 -3.900 -12.647 1.00 95.62 337 ARG A N 1
ATOM 2796 C CA . ARG A 1 337 ? -5.233 -3.291 -11.702 1.00 95.62 337 ARG A CA 1
ATOM 2797 C C . ARG A 1 337 ? -6.613 -3.943 -11.777 1.00 95.62 337 ARG A C 1
ATOM 2799 O O . ARG A 1 337 ? -7.193 -4.262 -10.741 1.00 95.62 337 ARG A O 1
ATOM 2806 N N . GLU A 1 338 ? -7.108 -4.196 -12.986 1.00 93.50 338 GLU A N 1
ATOM 2807 C CA . GLU A 1 338 ? -8.373 -4.899 -13.219 1.00 93.50 338 GLU A CA 1
ATOM 2808 C C . GLU A 1 338 ? -8.331 -6.325 -12.680 1.00 93.50 338 GLU A C 1
ATOM 2810 O O . GLU A 1 338 ? -9.248 -6.756 -11.979 1.00 93.50 338 GLU A O 1
ATOM 2815 N N . PHE A 1 339 ? -7.244 -7.052 -12.953 1.00 96.44 339 PHE A N 1
ATOM 2816 C CA . PHE A 1 339 ? -7.054 -8.386 -12.406 1.00 96.44 339 PHE A CA 1
ATOM 2817 C C . PHE A 1 339 ? -7.056 -8.371 -10.877 1.00 96.44 339 PHE A C 1
ATOM 2819 O O . PHE A 1 339 ? -7.672 -9.250 -10.274 1.00 96.44 339 PHE A O 1
ATOM 2826 N N . LEU A 1 340 ? -6.393 -7.397 -10.255 1.00 97.38 340 LEU A N 1
ATOM 2827 C CA . LEU A 1 340 ? -6.340 -7.232 -8.803 1.00 97.38 340 LEU A CA 1
ATOM 2828 C C . LEU A 1 340 ? -7.643 -6.671 -8.212 1.00 97.38 340 LEU A C 1
ATOM 2830 O O . LEU A 1 340 ? -7.776 -6.624 -6.994 1.00 97.38 340 LEU A O 1
ATOM 2834 N N . GLY A 1 341 ? -8.612 -6.283 -9.046 1.00 96.25 341 GLY A N 1
ATOM 2835 C CA . GLY A 1 341 ? -9.887 -5.731 -8.598 1.00 96.25 341 GLY A CA 1
ATOM 2836 C C . GLY A 1 341 ? -9.744 -4.388 -7.884 1.00 96.25 341 GLY A C 1
ATOM 2837 O O . GLY A 1 341 ? -10.553 -4.091 -7.015 1.00 96.25 341 GLY A O 1
ATOM 2838 N N . ILE A 1 342 ? -8.717 -3.595 -8.210 1.00 94.00 342 ILE A N 1
ATOM 2839 C CA . ILE A 1 342 ? -8.459 -2.305 -7.560 1.00 94.00 342 ILE A CA 1
ATOM 2840 C C . ILE A 1 342 ? -9.307 -1.230 -8.249 1.00 94.00 342 ILE A C 1
ATOM 2842 O O . ILE A 1 342 ? -9.045 -0.905 -9.412 1.00 94.00 342 ILE A O 1
ATOM 2846 N N . PRO A 1 343 ? -10.312 -0.643 -7.571 1.00 88.06 343 PRO A N 1
ATOM 2847 C CA . PRO A 1 343 ? -11.084 0.449 -8.147 1.00 88.06 343 PRO A CA 1
ATOM 2848 C C . PRO A 1 343 ? -10.193 1.676 -8.371 1.00 88.06 343 PRO A C 1
ATOM 2850 O O . PRO A 1 343 ? -9.291 1.953 -7.569 1.00 88.06 343 PRO A O 1
ATOM 2853 N N . ARG A 1 344 ? -10.477 2.439 -9.432 1.00 87.06 344 ARG A N 1
ATOM 2854 C CA . ARG A 1 344 ? -9.857 3.752 -9.659 1.00 87.06 344 ARG A CA 1
ATOM 2855 C C . ARG A 1 344 ? -10.191 4.691 -8.507 1.00 87.06 344 ARG A C 1
ATOM 2857 O O . ARG A 1 344 ? -11.306 4.646 -7.981 1.00 87.06 344 ARG A O 1
ATOM 2864 N N . ARG A 1 345 ? -9.240 5.546 -8.147 1.00 85.25 345 ARG A N 1
ATOM 2865 C CA . ARG A 1 345 ? -9.454 6.575 -7.129 1.00 85.25 345 ARG A CA 1
ATOM 2866 C C . ARG A 1 345 ? -10.488 7.605 -7.604 1.00 85.25 345 ARG A C 1
ATOM 2868 O O . ARG A 1 345 ? -10.477 8.004 -8.769 1.00 85.25 345 ARG A O 1
ATOM 2875 N N . LYS A 1 346 ? -11.393 8.031 -6.718 1.00 82.44 346 LYS A N 1
ATOM 2876 C CA . LYS A 1 346 ? -12.477 8.984 -7.026 1.00 82.44 346 LYS A CA 1
ATOM 2877 C C . LYS A 1 346 ? -11.960 10.410 -7.154 1.00 82.44 346 LYS A C 1
ATOM 2879 O O . LYS A 1 346 ? -12.440 11.158 -8.002 1.00 82.44 346 LYS A O 1
ATOM 2884 N N . ILE A 1 347 ? -11.022 10.784 -6.286 1.00 74.00 347 ILE A N 1
ATOM 2885 C CA . ILE A 1 347 ? -10.499 12.145 -6.184 1.00 74.00 347 ILE A CA 1
ATOM 2886 C C . ILE A 1 347 ? -8.979 12.098 -6.264 1.00 74.00 347 ILE A C 1
ATOM 2888 O O . ILE A 1 347 ? -8.313 11.501 -5.419 1.00 74.00 347 ILE A O 1
ATOM 2892 N N . PHE A 1 348 ? -8.446 12.787 -7.264 1.00 70.94 348 PHE A N 1
ATOM 2893 C CA . PHE A 1 348 ? -7.048 13.183 -7.316 1.00 70.94 348 PHE A CA 1
ATOM 2894 C C . PHE A 1 348 ? -6.966 14.653 -6.906 1.00 70.94 348 PHE A C 1
ATOM 2896 O O . PHE A 1 348 ? -7.799 15.454 -7.334 1.00 70.94 348 PHE A O 1
ATOM 2903 N N . LYS A 1 349 ? -6.004 15.012 -6.051 1.00 65.62 349 LYS A N 1
ATOM 2904 C CA . LYS A 1 349 ? -5.793 16.420 -5.697 1.00 65.62 349 LYS A CA 1
ATOM 2905 C C . LYS A 1 349 ? -5.214 17.165 -6.899 1.00 65.62 349 LYS A C 1
ATOM 2907 O O . LYS A 1 349 ? -4.312 16.655 -7.559 1.00 65.62 349 LYS A O 1
ATOM 2912 N N . ASP A 1 350 ? -5.698 18.378 -7.161 1.00 52.41 350 ASP A N 1
ATOM 2913 C CA . ASP A 1 350 ? -5.106 19.266 -8.167 1.00 52.41 350 ASP A CA 1
ATOM 2914 C C . ASP A 1 350 ? -3.594 19.377 -7.927 1.00 52.41 350 ASP A C 1
ATOM 2916 O O . ASP A 1 350 ? -3.173 19.510 -6.779 1.00 52.41 350 ASP A O 1
ATOM 2920 N N . SER A 1 351 ? -2.792 19.309 -8.999 1.00 50.38 351 SER A N 1
ATOM 2921 C CA . SER A 1 351 ? -1.319 19.140 -9.018 1.00 50.38 351 SER A CA 1
ATOM 2922 C C . SER A 1 351 ? -0.772 17.721 -8.817 1.00 50.38 351 SER A C 1
ATOM 2924 O O . SER A 1 351 ? 0.440 17.527 -8.919 1.00 50.38 351 SER A O 1
ATOM 2926 N N . SER A 1 352 ? -1.627 16.707 -8.645 1.00 52.94 352 SER A N 1
ATOM 2927 C CA . SER A 1 352 ? -1.181 15.317 -8.700 1.00 52.94 352 SER A CA 1
ATOM 2928 C C . SER A 1 352 ? -0.614 14.991 -10.083 1.00 52.94 352 SER A C 1
ATOM 2930 O O . SER A 1 352 ? -1.317 15.099 -11.094 1.00 52.94 352 SER A O 1
ATOM 2932 N N . HIS A 1 353 ? 0.646 14.569 -10.148 1.00 58.59 353 HIS A N 1
ATOM 2933 C CA . HIS A 1 353 ? 1.199 14.012 -11.374 1.00 58.59 353 HIS A CA 1
ATOM 2934 C C . HIS A 1 353 ? 0.610 12.615 -11.573 1.00 58.59 353 HIS A C 1
ATOM 2936 O O . HIS A 1 353 ? 0.948 11.688 -10.844 1.00 58.59 353 HIS A O 1
ATOM 2942 N N . TYR A 1 354 ? -0.276 12.466 -12.558 1.00 63.88 354 TYR A N 1
ATOM 2943 C CA . TYR A 1 354 ? -0.532 11.149 -13.125 1.00 63.88 354 TYR A CA 1
ATOM 2944 C C . TYR A 1 354 ? 0.772 10.648 -13.728 1.00 63.88 354 TYR A C 1
ATOM 2946 O O . TYR A 1 354 ? 1.447 11.389 -14.455 1.00 63.88 354 TYR A O 1
ATOM 2954 N N . ILE A 1 355 ? 1.108 9.387 -13.478 1.00 70.56 355 ILE A N 1
ATOM 2955 C CA . ILE A 1 355 ? 2.106 8.749 -14.325 1.00 70.56 355 ILE A CA 1
ATOM 2956 C C . ILE A 1 355 ? 1.515 8.637 -15.729 1.00 70.56 355 ILE A C 1
ATOM 2958 O O . ILE A 1 355 ? 0.305 8.501 -15.916 1.00 70.56 355 ILE A O 1
ATOM 2962 N N . GLN A 1 356 ? 2.363 8.695 -16.750 1.00 69.00 356 GLN A N 1
ATOM 2963 C CA . GLN A 1 356 ? 1.886 8.651 -18.137 1.00 69.00 356 GLN A CA 1
ATOM 2964 C C . GLN A 1 356 ? 1.132 7.351 -18.417 1.00 69.00 356 GLN A C 1
ATOM 2966 O O . GLN A 1 356 ? 0.204 7.349 -19.219 1.00 69.00 356 GLN A O 1
ATOM 2971 N N . ALA A 1 357 ? 1.490 6.272 -17.716 1.00 66.81 357 ALA A N 1
ATOM 2972 C CA . ALA A 1 357 ? 0.796 4.994 -17.772 1.00 66.81 357 ALA A CA 1
ATOM 2973 C C . ALA A 1 357 ? -0.697 5.070 -17.400 1.00 66.81 357 ALA A C 1
ATOM 2975 O O . ALA A 1 357 ? -1.451 4.231 -17.871 1.00 66.81 357 ALA A O 1
ATOM 2976 N N . ASP A 1 358 ? -1.143 6.060 -16.618 1.00 75.69 358 ASP A N 1
ATOM 2977 C CA . ASP A 1 358 ? -2.564 6.227 -16.273 1.00 75.69 358 ASP A CA 1
ATOM 2978 C C . ASP A 1 358 ? -3.399 6.844 -17.403 1.00 75.69 358 ASP A C 1
ATOM 2980 O O . ASP A 1 358 ? -4.626 6.879 -17.317 1.00 75.69 358 ASP A O 1
ATOM 2984 N N . LEU A 1 359 ? -2.745 7.365 -18.445 1.00 68.50 359 LEU A N 1
ATOM 2985 C CA . LEU A 1 359 ? -3.404 7.946 -19.617 1.00 68.50 359 LEU A CA 1
ATOM 2986 C C . LEU A 1 359 ? -3.759 6.891 -20.681 1.00 68.50 359 LEU A C 1
ATOM 2988 O O . LEU A 1 359 ? -4.457 7.222 -21.645 1.00 68.50 359 LEU A O 1
ATOM 2992 N N . TYR A 1 360 ? -3.267 5.660 -20.514 1.00 56.53 360 TYR A N 1
ATOM 2993 C CA . TYR A 1 360 ? -3.435 4.511 -21.408 1.00 56.53 360 TYR A CA 1
ATOM 2994 C C . TYR A 1 360 ? -4.380 3.479 -20.804 1.00 56.53 360 TYR A C 1
ATOM 2996 O O . TYR A 1 360 ? -5.062 2.809 -21.614 1.00 56.53 360 TYR A O 1
#

Sequence (360 aa):
MKDIDFYLNQATTYAGQNDYNADGSNFSLVPNSEKASYYEELHGKLVQQDFQDKASSMAMNWSIKNLEVQRQVSIEYKKSLSIDKFIHLCLTDIEILQNERYLVANLSPGGLAHFPKNTLGGAYLQYMCDGKFYEFDKNPLATNSDVEWFIRLLRQTHDFYHLVGEFYHYGWDGGFIVYNDPQCYERDLLVLHEEMYIYAFILGQVHLKSIIPIFAEWVNTSMPHCSRWLTNAYPLWLNTSDYKQSSKNFRFPTFIAECEKWMYASFKLNCLDIEICVDEYLEELYSALQPLPSQATLEEKEYRDSMLESFERGLRSKPLTCFRWDRYLGYPLQEVREFLGIPRRKIFKDSSHYIQADLY